Protein AF-A0A2M7SXC9-F1 (afdb_monomer)

Structure (mmCIF, N/CA/C/O backbone):
data_AF-A0A2M7SXC9-F1
#
_entry.id   AF-A0A2M7SXC9-F1
#
loop_
_atom_site.group_PDB
_atom_site.id
_atom_site.type_symbol
_atom_site.label_atom_id
_atom_site.label_alt_id
_atom_site.label_comp_id
_atom_site.label_asym_id
_atom_site.label_entity_id
_atom_site.label_seq_id
_atom_site.pdbx_PDB_ins_code
_atom_site.Cartn_x
_atom_site.Cartn_y
_atom_site.Cartn_z
_atom_site.occupancy
_atom_site.B_iso_or_equiv
_atom_site.auth_seq_id
_atom_site.auth_comp_id
_atom_site.auth_asym_id
_atom_site.auth_atom_id
_atom_site.pdbx_PDB_model_num
ATOM 1 N N . MET A 1 1 ? -69.370 24.978 61.864 1.00 54.00 1 MET A N 1
ATOM 2 C CA . MET A 1 1 ? -68.623 25.295 60.622 1.00 54.00 1 MET A CA 1
ATOM 3 C C . MET A 1 1 ? -68.521 24.057 59.705 1.00 54.00 1 MET A C 1
ATOM 5 O O . MET A 1 1 ? -67.468 23.788 59.155 1.00 54.00 1 MET A O 1
ATOM 9 N N . LEU A 1 2 ? -69.612 23.284 59.552 1.00 56.38 2 LEU A N 1
ATOM 10 C CA . LEU A 1 2 ? -69.677 22.059 58.722 1.00 56.38 2 LEU A CA 1
ATOM 11 C C . LEU A 1 2 ? -71.032 21.893 57.993 1.00 56.38 2 LEU A C 1
ATOM 13 O O . LEU A 1 2 ? -71.216 20.932 57.253 1.00 56.38 2 LEU A O 1
ATOM 17 N N . ASP A 1 3 ? -71.975 22.836 58.133 1.00 57.50 3 ASP A N 1
ATOM 18 C CA . ASP A 1 3 ? -73.313 22.727 57.518 1.00 57.50 3 ASP A CA 1
ATOM 19 C C . ASP A 1 3 ? -73.334 22.989 56.005 1.00 57.50 3 ASP A C 1
ATOM 21 O O . ASP A 1 3 ? -74.325 22.700 55.336 1.00 57.50 3 ASP A O 1
ATOM 25 N N . PHE A 1 4 ? -72.233 23.483 55.427 1.00 56.53 4 PHE A N 1
ATOM 26 C CA . PHE A 1 4 ? -72.118 23.673 53.978 1.00 56.53 4 PHE A CA 1
ATOM 27 C C . PHE A 1 4 ? -71.901 22.348 53.220 1.00 56.53 4 PHE A C 1
ATOM 29 O O . PHE A 1 4 ? -72.314 22.226 52.070 1.00 56.53 4 PHE A O 1
ATOM 36 N N . LEU A 1 5 ? -71.345 21.326 53.888 1.00 54.22 5 LEU A N 1
ATOM 37 C CA . LEU A 1 5 ? -71.063 19.998 53.318 1.00 54.22 5 LEU A CA 1
ATOM 38 C C . LEU A 1 5 ? -72.315 19.120 53.144 1.00 54.22 5 LEU A C 1
ATOM 40 O O . LEU A 1 5 ? -72.264 18.117 52.441 1.00 54.22 5 LEU A O 1
ATOM 44 N N . LYS A 1 6 ? -73.447 19.492 53.758 1.00 58.03 6 LYS A N 1
ATOM 45 C CA . LYS A 1 6 ? -74.713 18.740 53.682 1.00 58.03 6 LYS A CA 1
ATOM 46 C C . LYS A 1 6 ? -75.636 19.207 52.554 1.00 58.03 6 LYS A C 1
ATOM 48 O O . LYS A 1 6 ? -76.686 18.607 52.337 1.00 58.03 6 LYS A O 1
ATOM 53 N N . LYS A 1 7 ? -75.283 20.284 51.843 1.00 65.88 7 LYS A N 1
ATOM 54 C CA . LYS A 1 7 ? -76.089 20.768 50.719 1.00 65.88 7 LYS A CA 1
ATOM 55 C C . LYS A 1 7 ? -75.860 19.856 49.506 1.00 65.88 7 LYS A C 1
ATOM 57 O O . LYS A 1 7 ? -74.707 19.671 49.118 1.00 65.88 7 LYS A O 1
ATOM 62 N N . PRO A 1 8 ? -76.921 19.342 48.858 1.00 68.88 8 PRO A N 1
ATOM 63 C CA . PRO A 1 8 ? -76.797 18.388 47.750 1.00 68.88 8 PRO A CA 1
ATOM 64 C C . PRO A 1 8 ? -75.956 18.936 46.586 1.00 68.88 8 PRO A C 1
ATOM 66 O O . PRO A 1 8 ? -75.224 18.194 45.941 1.00 68.88 8 PRO A O 1
ATOM 69 N N . ILE A 1 9 ? -75.970 20.256 46.386 1.00 69.12 9 ILE A N 1
ATOM 70 C CA . ILE A 1 9 ? -75.160 20.959 45.381 1.00 69.12 9 ILE A CA 1
ATOM 71 C C . ILE A 1 9 ? -73.652 20.787 45.635 1.00 69.12 9 ILE A C 1
ATOM 73 O O . ILE A 1 9 ? -72.886 20.619 44.691 1.00 69.12 9 ILE A O 1
ATOM 77 N N . PHE A 1 10 ? -73.211 20.777 46.895 1.00 67.62 10 PHE A N 1
ATOM 78 C CA . PHE A 1 10 ? -71.791 20.647 47.230 1.00 67.62 10 PHE A CA 1
ATOM 79 C C . PHE A 1 10 ? -71.270 19.227 46.970 1.00 67.62 10 PHE A C 1
ATOM 81 O O . PHE A 1 10 ? -70.156 19.055 46.483 1.00 67.62 10 PHE A O 1
ATOM 88 N N . ILE A 1 11 ? -72.105 18.212 47.218 1.00 70.12 11 ILE A N 1
ATOM 89 C CA . ILE A 1 11 ? -71.791 16.804 46.932 1.00 70.12 11 ILE A CA 1
ATOM 90 C C . ILE A 1 11 ? -71.642 16.581 45.418 1.00 70.12 11 ILE A C 1
ATOM 92 O O . ILE A 1 11 ? -70.724 15.887 44.989 1.00 70.12 11 ILE A O 1
ATOM 96 N N . ILE A 1 12 ? -72.486 17.224 44.603 1.00 73.69 12 ILE A N 1
ATOM 97 C CA . ILE A 1 12 ? -72.409 17.149 43.134 1.00 73.69 12 ILE A CA 1
ATOM 98 C C . ILE A 1 12 ? -71.122 17.806 42.611 1.00 73.69 12 ILE A C 1
ATOM 100 O O . ILE A 1 12 ? -70.443 17.231 41.763 1.00 73.69 12 ILE A O 1
ATOM 104 N N . ILE A 1 13 ? -70.748 18.976 43.141 1.00 74.94 13 ILE A N 1
ATOM 105 C CA . ILE A 1 13 ? -69.504 19.666 42.757 1.00 74.94 13 ILE A CA 1
ATOM 106 C C . ILE A 1 13 ? -68.275 18.836 43.151 1.00 74.94 13 ILE A C 1
ATOM 108 O O . ILE A 1 13 ? -67.344 18.703 42.357 1.00 74.94 13 ILE A O 1
ATOM 112 N N . LEU A 1 14 ? -68.284 18.230 44.342 1.00 75.75 14 LEU A N 1
ATOM 113 C CA . LEU A 1 14 ? -67.195 17.369 44.805 1.00 75.75 14 LEU A CA 1
ATOM 114 C C . LEU A 1 14 ? -67.061 16.106 43.937 1.00 75.75 14 LEU A C 1
ATOM 116 O O . LEU A 1 14 ? -65.952 15.738 43.556 1.00 75.75 14 LEU A O 1
ATOM 120 N N . ALA A 1 15 ? -68.181 15.475 43.570 1.00 75.56 15 ALA A N 1
ATOM 121 C CA . ALA A 1 15 ? -68.187 14.322 42.673 1.00 75.56 15 ALA A CA 1
ATOM 122 C C . ALA A 1 15 ? -67.658 14.682 41.272 1.00 75.56 15 ALA A C 1
ATOM 124 O O . ALA A 1 15 ? -66.836 13.953 40.721 1.00 75.56 15 ALA A O 1
ATOM 125 N N . ALA A 1 16 ? -68.053 15.835 40.721 1.00 76.44 16 ALA A N 1
ATOM 126 C CA . ALA A 1 16 ? -67.541 16.316 39.439 1.00 76.44 16 ALA A CA 1
ATOM 127 C C . ALA A 1 16 ? -66.030 16.608 39.489 1.00 76.44 16 ALA A C 1
ATOM 129 O O . ALA A 1 16 ? -65.298 16.219 38.580 1.00 76.44 16 ALA A O 1
ATOM 130 N N . ALA A 1 17 ? -65.540 17.223 40.571 1.00 76.75 17 ALA A N 1
ATOM 131 C CA . ALA A 1 17 ? -64.115 17.491 40.761 1.00 76.75 17 ALA A CA 1
ATOM 132 C C . ALA A 1 17 ? -63.283 16.199 40.849 1.00 76.75 17 ALA A C 1
ATOM 134 O O . ALA A 1 17 ? -62.201 16.129 40.268 1.00 76.75 17 ALA A O 1
ATOM 135 N N . LEU A 1 18 ? -63.802 15.156 41.508 1.00 77.88 18 LEU A N 1
ATOM 136 C CA . LEU A 1 18 ? -63.149 13.844 41.583 1.00 77.88 18 LEU A CA 1
ATOM 137 C C . LEU A 1 18 ? -63.082 13.138 40.224 1.00 77.88 18 LEU A C 1
ATOM 139 O O . LEU A 1 18 ? -62.056 12.542 39.898 1.00 77.88 18 LEU A O 1
ATOM 143 N N . VAL A 1 19 ? -64.131 13.243 39.403 1.00 79.81 19 VAL A N 1
ATOM 144 C CA . VAL A 1 19 ? -64.133 12.684 38.041 1.00 79.81 19 VAL A CA 1
ATOM 145 C C . VAL A 1 19 ? -63.126 13.414 37.152 1.00 79.81 19 VAL A C 1
ATOM 147 O O . VAL A 1 19 ? -62.340 12.768 36.461 1.00 79.81 19 VAL A O 1
ATOM 150 N N . VAL A 1 20 ? -63.086 14.749 37.209 1.00 76.56 20 VAL A N 1
ATOM 151 C CA . VAL A 1 20 ? -62.111 15.545 36.447 1.00 76.56 20 VAL A CA 1
ATOM 152 C C . VAL A 1 20 ? -60.682 15.229 36.894 1.00 76.56 20 VAL A C 1
ATOM 154 O O . VAL A 1 20 ? -59.827 15.001 36.042 1.00 76.56 20 VAL A O 1
ATOM 157 N N . ALA A 1 21 ? -60.427 15.126 38.202 1.00 75.44 21 ALA A N 1
ATOM 158 C CA . ALA A 1 21 ? -59.118 14.749 38.732 1.00 75.44 21 ALA A CA 1
ATOM 159 C C . ALA A 1 21 ? -58.700 13.329 38.305 1.00 75.44 21 ALA A C 1
ATOM 161 O O . ALA A 1 21 ? -57.547 13.119 37.934 1.00 75.44 21 ALA A O 1
ATOM 162 N N . GLY A 1 22 ? -59.636 12.373 38.287 1.00 75.00 22 GLY A N 1
ATOM 163 C CA . GLY A 1 22 ? -59.388 11.007 37.817 1.00 75.00 22 GLY A CA 1
ATOM 164 C C . GLY A 1 22 ? -59.038 10.941 36.328 1.00 75.00 22 GLY A C 1
ATOM 165 O O . GLY A 1 22 ? -58.078 10.269 35.947 1.00 75.00 22 GLY A O 1
ATOM 166 N N . ILE A 1 23 ? -59.759 11.689 35.486 1.00 75.88 23 ILE A N 1
ATOM 167 C CA . ILE A 1 23 ? -59.474 11.786 34.045 1.00 75.88 23 ILE A CA 1
ATOM 168 C C . ILE A 1 23 ? -58.110 12.449 33.812 1.00 75.88 23 ILE A C 1
ATOM 170 O O . ILE A 1 23 ? -57.324 11.974 32.991 1.00 75.88 23 ILE A O 1
ATOM 174 N N . TRP A 1 24 ? -57.790 13.507 34.562 1.00 72.31 24 TRP A N 1
ATOM 175 C CA . TRP A 1 24 ? -56.516 14.216 34.434 1.00 72.31 24 TRP A CA 1
ATOM 176 C C . TRP A 1 24 ? -55.325 13.356 34.880 1.00 72.31 24 TRP A C 1
ATOM 178 O O . TRP A 1 24 ? -54.306 13.308 34.190 1.00 72.31 24 TRP A O 1
ATOM 188 N N . ALA A 1 25 ? -55.468 12.605 35.976 1.00 73.44 25 ALA A N 1
ATOM 189 C CA . ALA A 1 25 ? -54.456 11.659 36.444 1.00 73.44 25 ALA A CA 1
ATOM 190 C C . ALA A 1 25 ? -54.207 10.531 35.428 1.00 73.44 25 ALA A C 1
ATOM 192 O O . ALA A 1 25 ? -53.057 10.182 35.163 1.00 73.44 25 ALA A O 1
ATOM 193 N N . TYR A 1 26 ? -55.266 10.003 34.804 1.00 76.12 26 TYR A N 1
ATOM 194 C CA . TYR A 1 26 ? -55.147 8.963 33.779 1.00 76.12 26 TYR A CA 1
ATOM 195 C C . TYR A 1 26 ? -54.426 9.461 32.516 1.00 76.12 26 TYR A C 1
ATOM 197 O O . TYR A 1 26 ? -53.541 8.779 31.995 1.00 76.12 26 TYR A O 1
ATOM 205 N N . ILE A 1 27 ? -54.756 10.667 32.040 1.00 74.31 27 ILE A N 1
ATOM 206 C CA . ILE A 1 27 ? -54.105 11.274 30.868 1.00 74.31 27 ILE A CA 1
ATOM 207 C C . ILE A 1 27 ? -52.637 11.599 31.167 1.00 74.31 27 ILE A C 1
ATOM 209 O O . ILE A 1 27 ? -51.767 11.286 30.354 1.00 74.31 27 ILE A O 1
ATOM 213 N N . SER A 1 28 ? -52.349 12.167 32.341 1.00 76.31 28 SER A N 1
ATOM 214 C CA . SER A 1 28 ? -50.983 12.493 32.767 1.00 76.31 28 SER A CA 1
ATOM 215 C C . SER A 1 28 ? -50.100 11.244 32.845 1.00 76.31 28 SER A C 1
ATOM 217 O O . SER A 1 28 ? -49.017 11.213 32.260 1.00 76.31 28 SER A O 1
ATOM 219 N N . ASN A 1 29 ? -50.599 10.162 33.454 1.00 77.50 29 ASN A N 1
ATOM 220 C CA . ASN A 1 29 ? -49.855 8.907 33.568 1.00 77.50 29 ASN A CA 1
ATOM 221 C C . ASN A 1 29 ? -49.598 8.254 32.196 1.00 77.50 29 ASN A C 1
ATOM 223 O O . ASN A 1 29 ? -48.526 7.706 31.946 1.00 77.50 29 ASN A O 1
ATOM 227 N N . ARG A 1 30 ? -50.557 8.353 31.263 1.00 74.94 30 ARG A N 1
ATOM 228 C CA . ARG A 1 30 ? -50.394 7.837 29.894 1.00 74.94 30 ARG A CA 1
ATOM 229 C C . ARG A 1 30 ? -49.384 8.646 29.078 1.00 74.94 30 ARG A C 1
ATOM 231 O O . ARG A 1 30 ? -48.672 8.067 28.261 1.00 74.94 30 ARG A O 1
ATOM 238 N N . ASN A 1 31 ? -49.318 9.958 29.286 1.00 70.69 31 ASN A N 1
ATOM 239 C CA . ASN A 1 31 ? -48.334 10.808 28.619 1.00 70.69 31 ASN A CA 1
ATOM 240 C C . ASN A 1 31 ? -46.926 10.575 29.180 1.00 70.69 31 ASN A C 1
ATOM 242 O O . ASN A 1 31 ? -45.998 10.423 28.395 1.00 70.69 31 ASN A O 1
ATOM 246 N N . GLN A 1 32 ? -46.780 10.407 30.499 1.00 70.06 32 GLN A N 1
ATOM 247 C CA . GLN A 1 32 ? -45.497 10.036 31.108 1.00 70.06 32 GLN A CA 1
ATOM 248 C C . GLN A 1 32 ? -45.000 8.660 30.640 1.00 70.06 32 GLN A C 1
ATOM 250 O O . GLN A 1 32 ? -43.814 8.508 30.364 1.00 70.06 32 GLN A O 1
ATOM 255 N N . ALA A 1 33 ? -45.891 7.674 30.479 1.00 69.62 33 ALA A N 1
ATOM 256 C CA . ALA A 1 33 ? -45.525 6.367 29.929 1.00 69.62 33 ALA A CA 1
ATOM 257 C C . ALA A 1 33 ? -45.038 6.462 28.471 1.00 69.62 33 ALA A C 1
ATOM 259 O O . ALA A 1 33 ? -44.032 5.853 28.121 1.00 69.62 33 ALA A O 1
ATOM 260 N N . LYS A 1 34 ? -45.692 7.282 27.636 1.00 68.81 34 LYS A N 1
ATOM 261 C CA . LYS A 1 34 ? -45.257 7.526 26.250 1.00 68.81 34 LYS A CA 1
ATOM 262 C C . LYS A 1 34 ? -43.940 8.295 26.164 1.00 68.81 34 LYS A C 1
ATOM 264 O O . LYS A 1 34 ? -43.125 7.998 25.299 1.00 68.81 34 LYS A O 1
ATOM 269 N N . GLU A 1 35 ? -43.717 9.263 27.048 1.00 70.81 35 GLU A N 1
ATOM 270 C CA . GLU A 1 35 ? -42.447 9.991 27.137 1.00 70.81 35 GLU A CA 1
ATOM 271 C C . GLU A 1 35 ? -41.312 9.086 27.635 1.00 70.81 35 GLU A C 1
ATOM 273 O O . GLU A 1 35 ? -40.187 9.202 27.153 1.00 70.81 35 GLU A O 1
ATOM 278 N N . ALA A 1 36 ? -41.600 8.150 28.545 1.00 68.94 36 ALA A N 1
ATOM 279 C CA . ALA A 1 36 ? -40.648 7.141 29.001 1.00 68.94 36 ALA A CA 1
ATOM 280 C C . ALA A 1 36 ? -40.333 6.103 27.910 1.00 68.94 36 ALA A C 1
ATOM 282 O O . ALA A 1 36 ? -39.172 5.744 27.745 1.00 68.94 36 ALA A O 1
ATOM 283 N N . GLU A 1 37 ? -41.321 5.669 27.121 1.00 67.38 37 GLU A N 1
ATOM 284 C CA . GLU A 1 37 ? -41.109 4.796 25.956 1.00 67.38 37 GLU A CA 1
ATOM 285 C C . GLU A 1 37 ? -40.313 5.509 24.853 1.00 67.38 37 GLU A C 1
ATOM 287 O O . GLU A 1 37 ? -39.364 4.939 24.322 1.00 67.38 37 GLU A O 1
ATOM 292 N N . GLN A 1 38 ? -40.611 6.781 24.566 1.00 63.59 38 GLN A N 1
ATOM 293 C CA . GLN A 1 38 ? -39.846 7.579 23.602 1.00 63.59 38 GLN A CA 1
ATOM 294 C C . GLN A 1 38 ? -38.426 7.886 24.088 1.00 63.59 38 GLN A C 1
ATOM 296 O O . GLN A 1 38 ? -37.500 7.870 23.276 1.00 63.59 38 GLN A O 1
ATOM 301 N N . LYS A 1 39 ? -38.217 8.114 25.394 1.00 64.44 39 LYS A N 1
ATOM 302 C CA . LYS A 1 39 ? -36.875 8.219 25.993 1.00 64.44 39 LYS A CA 1
ATOM 303 C C . LYS A 1 39 ? -36.123 6.893 25.945 1.00 64.44 39 LYS A C 1
ATOM 305 O O . LYS A 1 39 ? -34.972 6.885 25.539 1.00 64.44 39 LYS A O 1
ATOM 310 N N . ALA A 1 40 ? -36.773 5.773 26.246 1.00 62.84 40 ALA A N 1
ATOM 311 C CA . ALA A 1 40 ? -36.155 4.452 26.163 1.00 62.84 40 ALA A CA 1
ATOM 312 C C . ALA A 1 40 ? -35.817 4.047 24.713 1.00 62.84 40 ALA A C 1
ATOM 314 O O . ALA A 1 40 ? -34.813 3.376 24.475 1.00 62.84 40 ALA A O 1
ATOM 315 N N . GLU A 1 41 ? -36.613 4.470 23.726 1.00 57.19 41 GLU A N 1
ATOM 316 C CA . GLU A 1 41 ? -36.348 4.232 22.302 1.00 57.19 41 GLU A CA 1
ATOM 317 C C . GLU A 1 41 ? -35.268 5.175 21.739 1.00 57.19 41 GLU A C 1
ATOM 319 O O . GLU A 1 41 ? -34.456 4.757 20.910 1.00 57.19 41 GLU A O 1
ATOM 324 N N . SER A 1 42 ? -35.183 6.416 22.233 1.00 55.41 42 SER A N 1
ATOM 325 C CA . SER A 1 42 ? -34.085 7.340 21.905 1.00 55.41 42 SER A CA 1
ATOM 326 C C . SER A 1 42 ? -32.775 6.997 22.627 1.00 55.41 42 SER A C 1
ATOM 328 O O . SER A 1 42 ? -31.715 7.158 22.031 1.00 55.41 42 SER A O 1
ATOM 330 N N . GLU A 1 43 ? -32.817 6.41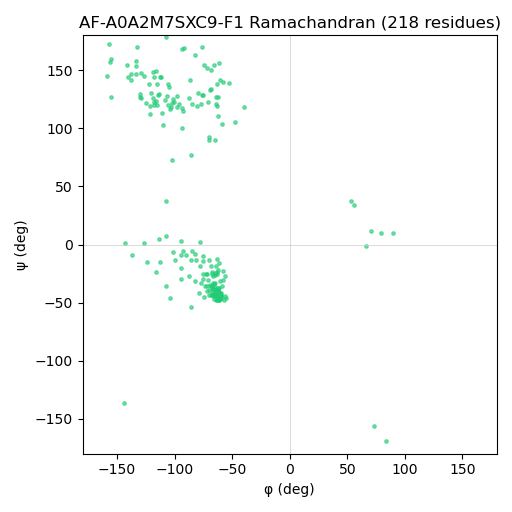0 23.826 1.00 55.50 43 GLU A N 1
ATOM 331 C CA . GLU A 1 43 ? -31.647 5.854 24.523 1.00 55.50 43 GLU A CA 1
ATOM 332 C C . GLU A 1 43 ? -31.168 4.537 23.889 1.00 55.50 43 GLU A C 1
ATOM 334 O O . GLU A 1 43 ? -29.959 4.341 23.755 1.00 55.50 43 GLU A O 1
ATOM 339 N N . LYS A 1 44 ? -32.076 3.678 23.392 1.00 51.03 44 LYS A N 1
ATOM 340 C CA . LYS A 1 44 ? -31.713 2.508 22.563 1.00 51.03 44 LYS A CA 1
ATOM 341 C C . LYS A 1 44 ? -31.113 2.903 21.210 1.00 51.03 44 LYS A C 1
ATOM 343 O O . LYS A 1 44 ? -30.146 2.282 20.784 1.00 51.03 44 LYS A O 1
ATOM 348 N N . LYS A 1 45 ? -31.618 3.958 20.558 1.00 48.09 45 LYS A N 1
ATOM 349 C CA . LYS A 1 45 ? -30.995 4.519 19.340 1.00 48.09 45 LYS A CA 1
ATOM 350 C C . LYS A 1 45 ? -29.683 5.260 19.614 1.00 48.09 45 LYS A C 1
ATOM 352 O O . LYS A 1 45 ? -28.845 5.324 18.725 1.00 48.09 45 LYS A O 1
ATOM 357 N N . ALA A 1 46 ? -29.474 5.784 20.822 1.00 48.00 46 ALA A N 1
ATOM 358 C CA . ALA A 1 46 ? -28.208 6.398 21.231 1.00 48.00 46 ALA A CA 1
ATOM 359 C C . ALA A 1 46 ? -27.136 5.375 21.667 1.00 48.00 46 ALA A C 1
ATOM 361 O O . ALA A 1 46 ? -25.967 5.739 21.777 1.00 48.00 46 ALA A O 1
ATOM 362 N N . THR A 1 47 ? -27.508 4.108 21.902 1.00 42.69 47 THR A N 1
ATOM 363 C CA . THR A 1 47 ? -26.578 3.006 22.231 1.00 42.69 47 THR A CA 1
ATOM 364 C C . THR A 1 47 ? -26.254 2.080 21.060 1.00 42.69 47 THR A C 1
ATOM 366 O O . THR A 1 47 ? -25.321 1.282 21.167 1.00 42.69 47 THR A O 1
ATOM 369 N N . GLU A 1 48 ? -26.908 2.230 19.905 1.00 40.66 48 GLU A N 1
ATOM 370 C CA . GLU A 1 48 ? -26.280 1.837 18.645 1.00 40.66 48 GLU A CA 1
ATOM 371 C C . GLU A 1 48 ? -25.157 2.836 18.377 1.00 40.66 48 GLU A C 1
ATOM 373 O O . GLU A 1 48 ? -25.364 3.897 17.791 1.00 40.66 48 GLU A O 1
ATOM 378 N N . ALA A 1 49 ? -23.964 2.510 18.885 1.00 43.19 49 ALA A N 1
ATOM 379 C CA . ALA A 1 49 ? -22.732 3.188 18.529 1.00 43.19 49 ALA A CA 1
ATOM 380 C C . ALA A 1 49 ? -22.778 3.469 17.028 1.00 43.19 49 ALA A C 1
ATOM 382 O O . ALA A 1 49 ? -22.888 2.528 16.237 1.00 43.19 49 ALA A O 1
ATOM 383 N N . VAL A 1 50 ? -22.736 4.751 16.649 1.00 39.81 50 VAL A N 1
ATOM 384 C CA . VAL A 1 50 ? -22.497 5.157 15.268 1.00 39.81 50 VAL A CA 1
ATOM 385 C C . VAL A 1 50 ? -21.300 4.329 14.826 1.00 39.81 50 VAL A C 1
ATOM 387 O O . VAL A 1 50 ? -20.184 4.562 15.291 1.00 39.81 50 VAL A O 1
ATOM 390 N N . LYS A 1 51 ? -21.526 3.298 14.004 1.00 44.25 51 LYS A N 1
ATOM 391 C CA . LYS A 1 51 ? -20.438 2.617 13.319 1.00 44.25 51 LYS A CA 1
ATOM 392 C C . LYS A 1 51 ? -19.884 3.677 12.388 1.00 44.25 51 LYS A C 1
ATOM 394 O O . LYS A 1 51 ? -20.380 3.848 11.279 1.00 44.25 51 LYS A O 1
ATOM 399 N N . ILE A 1 52 ? -18.917 4.445 12.881 1.00 55.44 52 ILE A N 1
ATOM 400 C CA . ILE A 1 52 ? -18.094 5.305 12.051 1.00 55.44 52 ILE A CA 1
ATOM 401 C C . ILE A 1 52 ? -17.447 4.332 11.071 1.00 55.44 52 ILE A C 1
ATOM 403 O O . ILE A 1 52 ? -16.610 3.516 11.459 1.00 55.44 52 ILE A O 1
ATOM 407 N N . SER A 1 53 ? -17.952 4.319 9.839 1.00 67.19 53 SER A N 1
ATOM 408 C CA . SER A 1 53 ? -17.405 3.498 8.769 1.00 67.19 53 SER A CA 1
ATOM 409 C C . SER A 1 53 ? -15.980 3.977 8.535 1.00 67.19 53 SER A C 1
ATOM 411 O O . SER A 1 53 ? -15.771 5.096 8.075 1.00 67.19 53 SER A O 1
ATOM 413 N N . ASN A 1 54 ? -15.005 3.155 8.894 1.00 87.56 54 ASN A N 1
ATOM 414 C CA . ASN A 1 54 ? -13.587 3.433 8.733 1.00 87.56 54 ASN A CA 1
ATOM 415 C C . ASN A 1 54 ? -12.920 2.202 8.110 1.00 87.56 54 ASN A C 1
ATOM 417 O O . ASN A 1 54 ? -13.525 1.139 7.966 1.00 87.56 54 ASN A O 1
ATOM 421 N N . LEU A 1 55 ? -11.664 2.324 7.699 1.00 92.19 55 LEU A N 1
ATOM 422 C CA . LEU A 1 55 ? -11.003 1.265 6.931 1.00 92.19 55 LEU A CA 1
ATOM 423 C C . LEU A 1 55 ? -10.897 -0.078 7.692 1.00 92.19 55 LEU A C 1
ATOM 425 O O . LEU A 1 55 ? -10.694 -1.120 7.068 1.00 92.19 55 LEU A O 1
ATOM 429 N N . THR A 1 56 ? -11.091 -0.096 9.016 1.00 92.88 56 THR A N 1
ATOM 43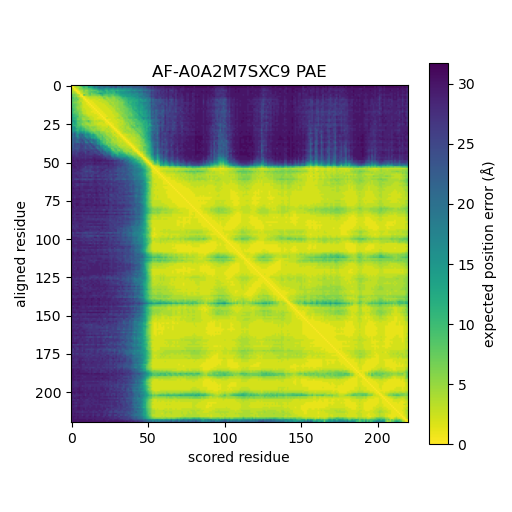0 C CA . THR A 1 56 ? -11.006 -1.320 9.830 1.00 92.88 56 THR A CA 1
ATOM 431 C C . THR A 1 56 ? -12.308 -2.121 9.884 1.00 92.88 56 THR A C 1
ATOM 433 O O . THR A 1 56 ? -12.279 -3.282 10.293 1.00 92.88 56 THR A O 1
ATOM 436 N N . ASN A 1 57 ? -13.441 -1.548 9.460 1.00 89.44 57 ASN A N 1
ATOM 437 C CA . ASN A 1 57 ? -14.761 -2.177 9.587 1.00 89.44 57 ASN A CA 1
ATOM 438 C C . ASN A 1 57 ? -15.573 -2.275 8.282 1.00 89.44 57 ASN A C 1
ATOM 440 O O . ASN A 1 57 ? -16.685 -2.808 8.302 1.00 89.44 57 ASN A O 1
ATOM 444 N N . ILE A 1 58 ? -15.017 -1.813 7.159 1.00 92.12 58 ILE A N 1
ATOM 445 C CA . ILE A 1 58 ? -15.588 -2.006 5.819 1.00 92.12 58 ILE A CA 1
ATOM 446 C C . ILE A 1 58 ? -15.231 -3.375 5.229 1.00 92.12 58 ILE A C 1
ATOM 448 O O . ILE A 1 58 ? -14.270 -4.022 5.643 1.00 92.12 58 ILE A O 1
ATOM 452 N N . ASP A 1 59 ? -15.961 -3.804 4.200 1.00 91.25 59 ASP A N 1
ATOM 453 C CA . ASP A 1 59 ? -15.524 -4.929 3.373 1.00 91.25 59 ASP A CA 1
ATOM 454 C C . ASP A 1 59 ? -14.226 -4.550 2.644 1.00 91.25 59 ASP A C 1
ATOM 456 O O . ASP A 1 59 ? -14.196 -3.586 1.876 1.00 91.25 59 ASP A O 1
ATOM 460 N N . SER A 1 60 ? -13.153 -5.313 2.867 1.00 90.81 60 SER A N 1
ATOM 461 C CA . SER A 1 60 ? -11.862 -5.082 2.210 1.00 90.81 60 SER A CA 1
ATOM 462 C C . SER A 1 60 ? -11.951 -5.077 0.680 1.00 90.81 60 SER A C 1
ATOM 464 O O . SER A 1 60 ? -11.164 -4.394 0.031 1.00 90.81 60 SER A O 1
ATOM 466 N N . SER A 1 61 ? -12.918 -5.783 0.090 1.00 91.94 61 SER A N 1
ATOM 467 C CA . SER A 1 61 ? -13.101 -5.847 -1.362 1.00 91.94 61 SER A CA 1
ATOM 468 C C . SER A 1 61 ? -13.769 -4.603 -1.955 1.00 91.94 61 SER A C 1
ATOM 470 O O . SER A 1 61 ? -13.620 -4.344 -3.149 1.00 91.94 61 SER A O 1
ATOM 472 N N . SER A 1 62 ? -14.437 -3.789 -1.129 1.00 89.62 62 SER A N 1
ATOM 473 C CA . SER A 1 62 ? -15.227 -2.630 -1.575 1.00 89.62 62 SER A CA 1
ATOM 474 C C . SER A 1 62 ? -14.416 -1.546 -2.291 1.00 89.62 62 SER A C 1
ATOM 476 O O . SER A 1 62 ? -14.975 -0.782 -3.073 1.00 89.62 62 SER A O 1
ATOM 478 N N . LEU A 1 63 ? -13.099 -1.487 -2.065 1.00 88.44 63 LEU A N 1
ATOM 479 C CA . LEU A 1 63 ? -12.202 -0.529 -2.717 1.00 88.44 63 LEU A CA 1
ATOM 480 C C . LEU A 1 63 ? -11.287 -1.172 -3.770 1.00 88.44 63 LEU A C 1
ATOM 482 O O . LEU A 1 63 ? -10.425 -0.483 -4.311 1.00 88.44 63 LEU A O 1
ATOM 486 N N . ASN A 1 64 ? -11.474 -2.454 -4.112 1.00 90.44 64 ASN A N 1
ATOM 487 C CA . ASN A 1 64 ? -10.634 -3.143 -5.100 1.00 90.44 64 ASN A CA 1
ATOM 488 C C . ASN A 1 64 ? -10.597 -2.415 -6.444 1.00 90.44 64 ASN A C 1
ATOM 490 O O . ASN A 1 64 ? -9.516 -2.192 -6.977 1.00 90.44 64 ASN A O 1
ATOM 494 N N . GLU A 1 65 ? -11.748 -1.991 -6.966 1.00 90.50 65 GLU A N 1
ATOM 495 C CA . GLU A 1 65 ? -11.803 -1.264 -8.239 1.00 90.50 65 GLU A CA 1
ATOM 496 C C . GLU A 1 65 ? -11.012 0.046 -8.186 1.00 90.50 65 GLU A C 1
ATOM 498 O O . GLU A 1 65 ? -10.267 0.361 -9.115 1.00 90.50 65 GLU A O 1
ATOM 503 N N . ASN A 1 66 ? -11.119 0.790 -7.080 1.00 90.25 66 ASN A N 1
ATOM 504 C CA . ASN A 1 66 ? -10.360 2.021 -6.891 1.00 90.25 66 ASN A CA 1
ATOM 505 C C . ASN A 1 66 ? -8.852 1.732 -6.856 1.00 90.25 66 ASN A C 1
ATOM 507 O O . ASN A 1 66 ? -8.097 2.364 -7.590 1.00 90.25 66 ASN A O 1
ATOM 511 N N . ILE A 1 67 ? -8.426 0.732 -6.083 1.00 92.12 67 ILE A N 1
ATOM 512 C CA . ILE A 1 67 ? -7.019 0.328 -5.955 1.00 92.12 67 ILE A CA 1
ATOM 513 C C . ILE A 1 67 ? -6.456 -0.133 -7.303 1.00 92.12 67 ILE A C 1
ATOM 515 O O . ILE A 1 67 ? -5.393 0.323 -7.723 1.00 92.12 67 ILE A O 1
ATOM 519 N N . THR A 1 68 ? -7.180 -0.990 -8.025 1.00 93.00 68 THR A N 1
ATOM 520 C CA . THR A 1 68 ? -6.786 -1.463 -9.357 1.00 93.00 68 THR A CA 1
ATOM 521 C C . THR A 1 68 ? -6.721 -0.318 -10.366 1.00 93.00 68 THR A C 1
ATOM 523 O O . THR A 1 68 ? -5.796 -0.272 -11.180 1.00 93.00 68 THR A O 1
ATOM 526 N N . SER A 1 69 ? -7.654 0.634 -10.302 1.00 94.75 69 SER A N 1
ATOM 527 C CA . SER A 1 69 ? -7.649 1.825 -11.155 1.00 94.75 69 SER A CA 1
ATOM 528 C C . SER A 1 69 ? -6.423 2.703 -10.889 1.00 94.75 69 SER A C 1
ATOM 530 O O . SER A 1 69 ? -5.700 3.052 -11.823 1.00 94.75 69 SER A O 1
ATOM 532 N N . GLN A 1 70 ? -6.112 2.985 -9.620 1.00 96.06 70 GLN A N 1
ATOM 533 C CA . GLN A 1 70 ? -4.919 3.750 -9.249 1.00 96.06 70 GLN A CA 1
ATOM 534 C C . GLN A 1 70 ? -3.626 3.055 -9.698 1.00 96.06 70 GLN A C 1
ATOM 536 O O . GLN A 1 70 ? -2.751 3.704 -10.275 1.00 96.06 70 GLN A O 1
ATOM 541 N N . ALA A 1 71 ? -3.521 1.740 -9.483 1.00 96.12 71 ALA A N 1
ATOM 542 C CA . ALA A 1 71 ? -2.376 0.955 -9.932 1.00 96.12 71 ALA A CA 1
ATOM 543 C C . ALA A 1 71 ? -2.220 1.027 -11.457 1.00 96.12 71 ALA A C 1
ATOM 545 O O . ALA A 1 71 ? -1.124 1.292 -11.939 1.00 96.12 71 ALA A O 1
ATOM 546 N N . SER A 1 72 ? -3.320 0.904 -12.206 1.00 96.44 72 SER A N 1
ATOM 547 C CA . SER A 1 72 ? -3.315 0.997 -13.672 1.00 96.44 72 SER A CA 1
ATOM 548 C C . SER A 1 72 ? -2.863 2.375 -14.168 1.00 96.44 72 SER A C 1
ATOM 550 O O . SER A 1 72 ? -2.101 2.472 -15.130 1.00 96.44 72 SER A O 1
ATOM 552 N N . VAL A 1 73 ? -3.295 3.453 -13.501 1.00 96.44 73 VAL A N 1
ATOM 553 C CA . VAL A 1 73 ? -2.820 4.816 -13.792 1.00 96.44 73 VAL A CA 1
ATOM 554 C C . VAL A 1 73 ? -1.315 4.916 -13.554 1.00 96.44 73 VAL A C 1
ATOM 556 O O . VAL A 1 73 ? -0.594 5.423 -14.414 1.00 96.44 73 VAL A O 1
ATOM 559 N N . ALA A 1 74 ? -0.825 4.422 -12.417 1.00 97.88 74 ALA A N 1
ATOM 560 C CA . ALA A 1 74 ? 0.593 4.463 -12.092 1.00 97.88 74 ALA A CA 1
ATOM 561 C C . ALA A 1 74 ? 1.440 3.629 -13.071 1.00 97.88 74 ALA A C 1
ATOM 563 O O . ALA A 1 74 ? 2.448 4.133 -13.569 1.00 97.88 74 ALA A O 1
ATOM 564 N N . ASP A 1 75 ? 0.995 2.416 -13.412 1.00 97.31 75 ASP A N 1
ATOM 565 C CA . ASP A 1 75 ? 1.656 1.527 -14.374 1.00 97.31 75 ASP A CA 1
ATOM 566 C C . ASP A 1 75 ? 1.750 2.210 -15.750 1.00 97.31 75 ASP A C 1
ATOM 568 O O . ASP A 1 75 ? 2.820 2.266 -16.361 1.00 97.31 75 ASP A O 1
ATOM 572 N N . GLY A 1 76 ? 0.650 2.818 -16.214 1.00 97.12 76 GLY A N 1
ATOM 573 C CA . GLY A 1 76 ? 0.623 3.579 -17.463 1.00 97.12 76 GLY A CA 1
ATOM 574 C C . GLY A 1 76 ? 1.604 4.753 -17.455 1.00 97.12 76 GLY A C 1
ATOM 575 O O . GLY A 1 76 ? 2.345 4.954 -18.418 1.00 97.12 76 GLY A O 1
ATOM 576 N N . LYS A 1 77 ? 1.676 5.501 -16.346 1.00 97.12 77 LYS A N 1
ATOM 577 C CA . LYS A 1 77 ? 2.593 6.643 -16.210 1.00 97.12 77 LYS A CA 1
ATOM 578 C C . LYS A 1 77 ? 4.058 6.250 -16.086 1.00 97.12 77 LYS A C 1
ATOM 580 O O . LYS A 1 77 ? 4.905 7.024 -16.526 1.00 97.12 77 LYS A O 1
ATOM 585 N N . ALA A 1 78 ? 4.370 5.090 -15.519 1.00 96.12 78 ALA A N 1
ATOM 586 C CA . ALA A 1 78 ? 5.725 4.551 -15.540 1.00 96.12 78 ALA A CA 1
ATOM 587 C C . ALA A 1 78 ? 6.117 4.103 -16.961 1.00 96.12 78 ALA A C 1
ATOM 589 O O . ALA A 1 78 ? 7.192 4.455 -17.449 1.00 96.12 78 ALA A O 1
ATOM 590 N N . ALA A 1 79 ? 5.210 3.416 -17.664 1.00 95.56 79 ALA A N 1
ATOM 591 C CA . ALA A 1 79 ? 5.439 2.915 -19.019 1.00 95.56 79 ALA A CA 1
ATOM 592 C C . ALA A 1 79 ? 5.593 4.021 -20.082 1.00 95.56 79 ALA A C 1
ATOM 594 O O . ALA A 1 79 ? 6.270 3.800 -21.088 1.00 95.56 79 ALA A O 1
ATOM 595 N 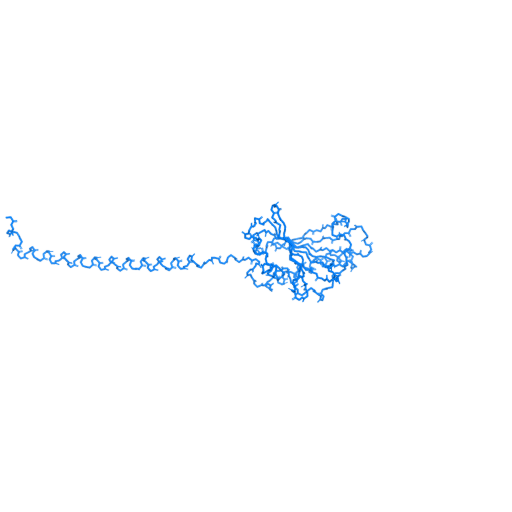N . GLU A 1 80 ? 4.997 5.202 -19.869 1.00 95.00 80 GLU A N 1
ATOM 596 C CA . GLU A 1 80 ? 5.223 6.405 -20.690 1.00 95.00 80 GLU A CA 1
ATOM 597 C C . GLU A 1 80 ? 6.692 6.862 -20.677 1.00 95.00 80 GLU A C 1
ATOM 599 O O . GLU A 1 80 ? 7.162 7.420 -21.667 1.00 95.00 80 GLU A O 1
ATOM 604 N N . VAL A 1 81 ? 7.412 6.639 -19.571 1.00 92.19 81 VAL A N 1
ATOM 605 C CA . VAL A 1 81 ? 8.826 7.023 -19.430 1.00 92.19 81 VAL A CA 1
ATOM 606 C C . VAL A 1 81 ? 9.734 5.933 -19.989 1.00 92.19 81 VAL A C 1
ATOM 608 O O . VAL A 1 81 ? 10.584 6.200 -20.834 1.00 92.19 81 VAL A O 1
ATOM 611 N N . ASP A 1 82 ? 9.549 4.699 -19.521 1.00 91.75 82 ASP A N 1
ATOM 612 C CA . ASP A 1 82 ? 10.229 3.514 -20.038 1.00 91.75 82 ASP A CA 1
ATOM 613 C C . ASP A 1 82 ? 9.376 2.280 -19.727 1.00 91.75 82 ASP A C 1
ATOM 615 O O . ASP A 1 82 ? 9.042 1.999 -18.576 1.00 91.75 82 ASP A O 1
ATOM 619 N N . LYS A 1 83 ? 9.070 1.482 -20.751 1.00 93.19 83 LYS A N 1
ATOM 620 C CA . LYS A 1 83 ? 8.316 0.228 -20.605 1.00 93.19 83 LYS A CA 1
ATOM 621 C C . LYS A 1 83 ? 9.042 -0.822 -19.755 1.00 93.19 83 LYS A C 1
ATOM 623 O O . LYS A 1 83 ? 8.438 -1.825 -19.393 1.00 93.19 83 LYS A O 1
ATOM 628 N N . LYS A 1 84 ? 10.333 -0.624 -19.467 1.00 93.31 84 LYS A N 1
ATOM 629 C CA . LYS A 1 84 ? 11.136 -1.479 -18.583 1.00 93.31 84 LYS A CA 1
ATOM 630 C C . LYS A 1 84 ? 11.011 -1.123 -17.104 1.00 93.31 84 LYS A C 1
ATOM 632 O O . LYS A 1 84 ? 11.596 -1.832 -16.287 1.00 93.31 84 LYS A O 1
ATOM 637 N N . PHE A 1 85 ? 10.308 -0.049 -16.740 1.00 95.44 85 PHE A N 1
ATOM 638 C CA . PHE A 1 85 ? 10.008 0.215 -15.337 1.00 95.44 85 PHE A CA 1
ATOM 639 C C . PHE A 1 85 ? 9.145 -0.909 -14.764 1.00 95.44 85 PHE A C 1
ATOM 641 O O . PHE A 1 85 ? 8.099 -1.254 -15.306 1.00 95.44 85 PHE A O 1
ATOM 648 N N . GLN A 1 86 ? 9.599 -1.473 -13.652 1.00 96.00 86 GLN A N 1
ATOM 649 C CA . GLN A 1 86 ? 8.907 -2.519 -12.916 1.00 96.00 86 GLN A CA 1
ATOM 650 C C . GLN A 1 86 ? 8.521 -1.982 -11.546 1.00 96.00 86 GLN A C 1
ATOM 652 O O . GLN A 1 86 ? 9.317 -1.291 -10.909 1.00 96.00 86 GLN A O 1
ATOM 657 N N . LEU A 1 87 ? 7.307 -2.300 -11.097 1.00 97.44 87 LEU A N 1
ATOM 658 C CA . LEU A 1 87 ? 6.864 -1.970 -9.748 1.00 97.44 87 LEU A CA 1
ATOM 659 C C . LEU A 1 87 ? 7.732 -2.728 -8.737 1.00 97.44 87 LEU A C 1
ATOM 661 O O . LEU A 1 87 ? 7.853 -3.949 -8.823 1.00 97.44 87 LEU A O 1
ATOM 665 N N . ILE A 1 88 ? 8.318 -2.012 -7.784 1.00 97.25 88 ILE A N 1
ATOM 666 C CA . ILE A 1 88 ? 9.185 -2.576 -6.740 1.00 97.25 88 ILE A CA 1
ATOM 667 C C . ILE A 1 88 ? 8.615 -2.408 -5.331 1.00 97.25 88 ILE A C 1
ATOM 669 O O . ILE A 1 88 ? 8.967 -3.180 -4.442 1.00 97.25 88 ILE A O 1
ATOM 673 N N . ALA A 1 89 ? 7.732 -1.426 -5.128 1.00 98.00 89 ALA A N 1
ATOM 674 C CA . ALA A 1 89 ? 7.044 -1.213 -3.864 1.00 98.00 89 ALA A CA 1
ATOM 675 C C . ALA A 1 89 ? 5.728 -0.451 -4.043 1.00 98.00 89 ALA A C 1
ATOM 677 O O . ALA A 1 89 ? 5.552 0.290 -5.016 1.00 98.00 89 ALA A O 1
ATOM 678 N N . VAL A 1 90 ? 4.828 -0.611 -3.075 1.00 98.38 90 VAL A N 1
ATOM 679 C CA . VAL A 1 90 ? 3.640 0.234 -2.908 1.00 98.38 90 VAL A CA 1
ATOM 680 C C . VAL A 1 90 ? 3.590 0.721 -1.473 1.00 98.38 90 VAL A C 1
ATOM 682 O O . VAL A 1 90 ? 3.626 -0.090 -0.558 1.00 98.38 90 VAL A O 1
ATOM 685 N N . GLU A 1 91 ? 3.490 2.025 -1.273 1.00 98.31 91 GLU A N 1
ATOM 686 C CA . GLU A 1 91 ? 3.375 2.645 0.044 1.00 98.31 91 GLU A CA 1
ATOM 687 C C . GLU A 1 91 ? 2.007 3.312 0.165 1.00 98.31 91 GLU A C 1
ATOM 689 O O . GLU A 1 91 ? 1.615 4.092 -0.695 1.00 98.31 91 GLU A O 1
ATOM 694 N N . VAL A 1 92 ? 1.270 3.026 1.229 1.00 98.38 92 VAL A N 1
ATOM 695 C CA . VAL A 1 92 ? -0.015 3.653 1.537 1.00 98.38 92 VAL A CA 1
ATOM 696 C C . VAL A 1 92 ? 0.142 4.414 2.837 1.00 98.38 92 VAL A C 1
ATOM 698 O O . VAL A 1 92 ? 0.516 3.841 3.857 1.00 98.38 92 VAL A O 1
ATOM 701 N N . LYS A 1 93 ? -0.154 5.708 2.810 1.00 98.31 93 LYS A N 1
ATOM 702 C CA . LYS A 1 93 ? -0.098 6.583 3.976 1.00 98.31 93 LYS A CA 1
ATOM 703 C C . LYS A 1 93 ? -1.513 6.990 4.353 1.00 98.31 93 LYS A C 1
ATOM 705 O O . LYS A 1 93 ? -2.172 7.704 3.599 1.00 98.31 93 LYS A O 1
ATOM 710 N N . LEU A 1 94 ? -1.973 6.526 5.510 1.00 97.88 94 LEU A N 1
ATOM 711 C CA . LEU A 1 94 ? -3.311 6.778 6.038 1.00 97.88 94 LEU A CA 1
ATOM 712 C C . LEU A 1 94 ? -3.242 7.677 7.281 1.00 97.88 94 LEU A C 1
ATOM 714 O O . LEU A 1 94 ? -2.317 7.532 8.086 1.00 97.88 94 LEU A O 1
ATOM 718 N N . PRO A 1 95 ? -4.219 8.578 7.488 1.00 96.50 95 PRO A N 1
ATOM 719 C CA . PRO A 1 95 ? -4.339 9.301 8.749 1.00 96.50 95 PRO A CA 1
ATOM 720 C C . PRO A 1 95 ? -4.683 8.339 9.893 1.00 96.50 95 PRO A C 1
ATOM 722 O O . PRO A 1 95 ? -5.327 7.312 9.676 1.00 96.50 95 PRO A O 1
ATOM 725 N N . GLY A 1 96 ? -4.324 8.698 11.129 1.00 94.00 96 GLY A N 1
ATOM 726 C CA . GLY A 1 96 ? -4.649 7.899 12.320 1.00 94.00 96 GLY A CA 1
ATOM 727 C C . GLY A 1 96 ? -6.150 7.642 12.544 1.00 94.00 96 GLY A C 1
ATOM 728 O O . GLY A 1 96 ? -6.512 6.648 13.175 1.00 94.00 96 GLY A O 1
ATOM 729 N N . SER A 1 97 ? -7.028 8.485 11.981 1.00 92.88 97 SER A N 1
ATOM 730 C CA . SER A 1 97 ? -8.488 8.288 11.988 1.00 92.88 97 SER A CA 1
ATOM 731 C C . SER A 1 97 ? -8.944 7.096 11.142 1.00 92.88 97 SER A C 1
ATOM 733 O O . SER A 1 97 ? -10.001 6.523 11.411 1.00 92.88 97 SER A O 1
ATOM 735 N N . LEU A 1 98 ? -8.138 6.693 10.150 1.00 95.00 98 LEU A N 1
ATOM 736 C CA . LEU A 1 98 ? -8.441 5.634 9.185 1.00 95.00 98 LEU A CA 1
ATOM 737 C C . LEU A 1 98 ? -9.750 5.874 8.417 1.00 95.00 98 LEU A C 1
ATOM 739 O O . LEU A 1 98 ? -10.458 4.924 8.073 1.00 95.00 98 LEU A O 1
ATOM 743 N N . ASP A 1 99 ? -10.074 7.137 8.136 1.00 92.62 99 ASP A N 1
ATOM 744 C CA . ASP A 1 99 ? -11.279 7.501 7.392 1.00 92.62 99 ASP A CA 1
ATOM 745 C C . ASP A 1 99 ? -11.270 6.888 5.985 1.00 92.62 99 ASP A C 1
ATOM 747 O O . ASP A 1 99 ? -10.241 6.834 5.301 1.00 92.62 99 ASP A O 1
ATOM 751 N N . THR A 1 100 ? -12.429 6.436 5.512 1.00 90.81 100 THR A N 1
ATOM 752 C CA . THR A 1 100 ? -12.553 5.873 4.163 1.00 90.81 100 THR A CA 1
ATOM 753 C C . THR A 1 100 ? -12.235 6.916 3.091 1.00 90.81 100 THR A C 1
ATOM 755 O O . THR A 1 100 ? -12.676 8.059 3.189 1.00 90.81 100 THR A O 1
ATOM 758 N N . GLY A 1 101 ? -11.503 6.524 2.043 1.00 86.88 101 GLY A N 1
ATOM 759 C CA . GLY A 1 101 ? -11.134 7.429 0.945 1.00 86.88 101 GLY A CA 1
ATOM 760 C C . GLY A 1 101 ? -10.109 8.503 1.328 1.00 86.88 101 GLY A C 1
ATOM 761 O O . GLY A 1 101 ? -9.899 9.444 0.565 1.00 86.88 101 GLY A O 1
ATOM 762 N N . SER A 1 102 ? -9.472 8.387 2.494 1.00 91.75 102 SER A N 1
ATOM 763 C CA . SER A 1 102 ? -8.393 9.274 2.929 1.00 91.75 102 SER A CA 1
ATOM 764 C C . SER A 1 102 ? -7.010 8.716 2.573 1.00 91.75 102 SER A C 1
ATOM 766 O O . SER A 1 102 ? -6.854 7.551 2.187 1.00 91.75 102 SER A O 1
ATOM 768 N N . GLY A 1 103 ? -5.993 9.565 2.708 1.00 95.56 103 GLY A N 1
ATOM 769 C CA . GLY A 1 103 ? -4.601 9.182 2.510 1.00 95.56 103 GLY A CA 1
ATOM 770 C C . GLY A 1 103 ? -4.137 9.196 1.057 1.00 95.56 103 GLY A C 1
ATOM 771 O O . GLY A 1 103 ? -4.808 9.704 0.151 1.00 95.56 103 GLY A O 1
ATOM 772 N N . GLU A 1 104 ? -2.951 8.641 0.854 1.00 97.75 104 GLU A N 1
ATOM 773 C CA . GLU A 1 104 ? -2.259 8.614 -0.431 1.00 97.75 104 GLU A CA 1
ATOM 774 C C . GLU A 1 104 ? -1.630 7.244 -0.666 1.00 97.75 104 GLU A C 1
ATOM 776 O O . GLU A 1 104 ? -1.174 6.592 0.276 1.00 97.75 104 GLU A O 1
ATOM 781 N N . THR A 1 105 ? -1.593 6.828 -1.930 1.00 98.44 105 THR A N 1
ATOM 782 C CA . THR A 1 105 ? -0.941 5.595 -2.369 1.00 98.44 105 THR A CA 1
ATOM 783 C C . THR A 1 105 ? 0.183 5.930 -3.337 1.00 98.44 105 THR A C 1
ATOM 785 O O . THR A 1 105 ? -0.040 6.501 -4.404 1.00 98.44 105 THR A O 1
ATOM 788 N N . THR A 1 106 ? 1.397 5.552 -2.978 1.00 98.50 106 THR A N 1
ATOM 789 C CA . THR A 1 106 ? 2.619 5.762 -3.739 1.00 98.50 106 THR A CA 1
ATOM 790 C C . THR A 1 106 ? 3.074 4.454 -4.369 1.00 98.50 106 THR A C 1
ATOM 792 O O . THR A 1 106 ? 3.367 3.482 -3.682 1.00 98.50 106 THR A O 1
ATOM 795 N N . TYR A 1 107 ? 3.167 4.434 -5.692 1.00 98.38 107 TYR A N 1
ATOM 796 C CA . TYR A 1 107 ? 3.694 3.321 -6.470 1.00 98.38 107 TYR A CA 1
ATOM 797 C C . TYR A 1 107 ? 5.134 3.632 -6.868 1.00 98.38 107 TYR A C 1
ATOM 799 O O . TYR A 1 107 ? 5.399 4.649 -7.518 1.00 98.38 107 TYR A O 1
ATOM 807 N N . VAL A 1 108 ? 6.060 2.757 -6.483 1.00 98.25 108 VAL A N 1
ATOM 808 C CA . VAL A 1 108 ? 7.495 2.942 -6.702 1.00 98.25 108 VAL A CA 1
ATOM 809 C C . VAL A 1 108 ? 7.970 1.983 -7.778 1.00 98.25 108 VAL A C 1
ATOM 811 O O . VAL A 1 108 ? 7.815 0.767 -7.660 1.00 98.25 108 VAL A O 1
ATOM 814 N N . TYR A 1 109 ? 8.587 2.535 -8.815 1.00 97.62 109 TYR A N 1
ATOM 815 C CA . TYR A 1 109 ? 9.098 1.796 -9.954 1.00 97.62 109 TYR A CA 1
ATOM 816 C C . TYR A 1 109 ? 10.608 1.949 -10.065 1.00 97.62 109 TYR A C 1
ATOM 818 O O . TYR A 1 109 ? 11.166 3.028 -9.856 1.00 97.62 109 TYR A O 1
ATOM 826 N N . ALA A 1 110 ? 11.265 0.877 -10.487 1.00 95.38 110 ALA A N 1
ATOM 827 C CA . ALA A 1 110 ? 12.667 0.902 -10.863 1.00 95.38 110 ALA A CA 1
ATOM 828 C C . ALA A 1 110 ? 12.858 0.271 -12.241 1.00 95.38 110 ALA A C 1
ATOM 830 O O . ALA A 1 110 ? 12.147 -0.649 -12.636 1.00 95.38 110 ALA A O 1
ATOM 831 N N . SER A 1 111 ? 13.841 0.779 -12.976 1.00 91.88 111 SER A N 1
ATOM 832 C CA . SER A 1 111 ? 14.331 0.167 -14.207 1.00 91.88 111 SER A CA 1
ATOM 833 C C . SER A 1 111 ? 15.747 -0.329 -13.954 1.00 91.88 111 SER A C 1
ATOM 835 O O . SER A 1 111 ? 16.533 0.313 -13.252 1.00 91.88 111 SER A O 1
ATOM 837 N N . SER A 1 112 ? 16.107 -1.467 -14.545 1.00 88.31 112 SER A N 1
ATOM 838 C CA . SER A 1 112 ? 17.489 -1.946 -14.511 1.00 88.31 112 SER A CA 1
ATOM 839 C C . SER A 1 112 ? 18.445 -1.001 -15.252 1.00 88.31 112 SER A C 1
ATOM 841 O O . SER A 1 112 ? 19.646 -1.049 -14.976 1.00 88.31 112 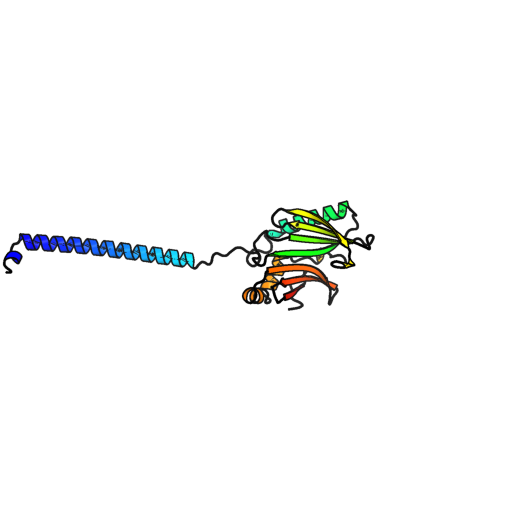SER A O 1
ATOM 843 N N . ALA A 1 113 ? 17.924 -0.132 -16.127 1.00 88.75 113 ALA A N 1
ATOM 844 C CA . ALA A 1 113 ? 18.680 0.887 -16.848 1.00 88.75 113 ALA A CA 1
ATOM 845 C C . ALA A 1 113 ? 18.920 2.173 -16.030 1.00 88.75 113 ALA A C 1
ATOM 847 O O . ALA A 1 113 ? 19.971 2.789 -16.188 1.00 88.75 113 ALA A O 1
ATOM 848 N N . ASP A 1 114 ? 18.005 2.564 -15.132 1.00 90.19 114 ASP A N 1
ATOM 849 C CA . ASP A 1 114 ? 18.201 3.719 -14.239 1.00 90.19 114 ASP A CA 1
ATOM 850 C C . ASP A 1 114 ? 18.796 3.243 -12.908 1.00 90.19 114 ASP A C 1
ATOM 852 O O . ASP A 1 114 ? 18.112 2.699 -12.039 1.00 90.19 114 ASP A O 1
ATOM 856 N N . LYS A 1 115 ? 20.112 3.407 -12.748 1.00 89.56 115 LYS A N 1
ATOM 857 C CA . LYS A 1 115 ? 20.823 3.029 -11.517 1.00 89.56 115 LYS A CA 1
ATOM 858 C C . LYS A 1 115 ? 20.743 4.085 -10.417 1.00 89.56 115 LYS A C 1
ATOM 860 O O . LYS A 1 115 ? 21.145 3.780 -9.302 1.00 89.56 115 LYS A O 1
ATOM 865 N N . ILE A 1 116 ? 20.218 5.274 -10.711 1.00 93.31 116 ILE A N 1
ATOM 866 C CA . ILE A 1 116 ? 20.294 6.433 -9.819 1.00 93.31 116 ILE A CA 1
ATOM 867 C C . ILE A 1 116 ? 18.952 6.666 -9.133 1.00 93.31 116 ILE A C 1
ATOM 869 O O . ILE A 1 116 ? 18.917 6.860 -7.925 1.00 93.31 116 ILE A O 1
ATOM 873 N N . ASN A 1 117 ? 17.843 6.616 -9.876 1.00 95.19 117 ASN A N 1
ATOM 874 C CA . ASN A 1 117 ? 16.545 7.060 -9.370 1.00 95.19 117 ASN A CA 1
ATOM 875 C C . ASN A 1 117 ? 15.497 5.949 -9.346 1.00 95.19 117 ASN A C 1
ATOM 877 O O . ASN A 1 117 ? 15.451 5.076 -10.215 1.00 95.19 117 ASN A O 1
ATOM 881 N N . ASN A 1 118 ? 14.606 6.050 -8.368 1.00 96.00 118 ASN A N 1
ATOM 882 C CA . ASN A 1 118 ? 13.283 5.455 -8.396 1.00 96.00 118 ASN A CA 1
ATOM 883 C C . ASN A 1 118 ? 12.316 6.422 -9.087 1.00 96.00 118 ASN A C 1
ATOM 885 O O . ASN A 1 118 ? 12.391 7.642 -8.907 1.00 96.00 118 ASN A O 1
ATOM 889 N N . TRP A 1 119 ? 11.404 5.871 -9.881 1.00 96.81 119 TRP A N 1
ATOM 890 C CA . TRP A 1 119 ? 10.292 6.610 -10.459 1.00 96.81 119 TRP A CA 1
ATOM 891 C C . TRP A 1 119 ? 9.063 6.403 -9.583 1.00 96.81 119 TRP A C 1
ATOM 893 O O . TRP A 1 119 ? 8.642 5.272 -9.358 1.00 96.81 119 TRP A O 1
ATOM 903 N N . VAL A 1 120 ? 8.510 7.489 -9.060 1.00 97.62 120 VAL A N 1
ATOM 904 C CA . VAL A 1 120 ? 7.486 7.445 -8.017 1.00 97.62 120 VAL A CA 1
ATOM 905 C C . VAL A 1 120 ? 6.219 8.118 -8.524 1.00 97.62 120 VAL A C 1
ATOM 907 O O . VAL A 1 120 ? 6.277 9.235 -9.044 1.00 97.62 120 VAL A O 1
ATOM 910 N N . ILE A 1 121 ? 5.076 7.446 -8.379 1.00 98.50 121 ILE A N 1
ATOM 911 C CA . ILE A 1 121 ? 3.751 8.011 -8.656 1.00 98.50 121 ILE A CA 1
ATOM 912 C C . ILE A 1 121 ? 2.907 7.940 -7.388 1.00 98.50 121 ILE A C 1
ATOM 914 O O . ILE A 1 121 ? 2.518 6.852 -6.972 1.00 98.50 121 ILE A O 1
ATOM 918 N N . THR A 1 122 ? 2.590 9.095 -6.811 1.00 98.38 122 THR A N 1
ATOM 919 C CA . THR A 1 122 ? 1.720 9.210 -5.633 1.00 98.38 122 THR A CA 1
ATOM 920 C C . THR A 1 122 ? 0.335 9.643 -6.068 1.00 98.38 122 THR A C 1
ATOM 922 O O . THR A 1 122 ? 0.195 10.659 -6.745 1.00 98.38 122 THR A O 1
ATOM 925 N N . VAL A 1 123 ? -0.684 8.879 -5.689 1.00 98.38 123 VAL A N 1
ATOM 926 C CA . VAL A 1 123 ? -2.092 9.105 -6.011 1.00 98.38 123 VAL A CA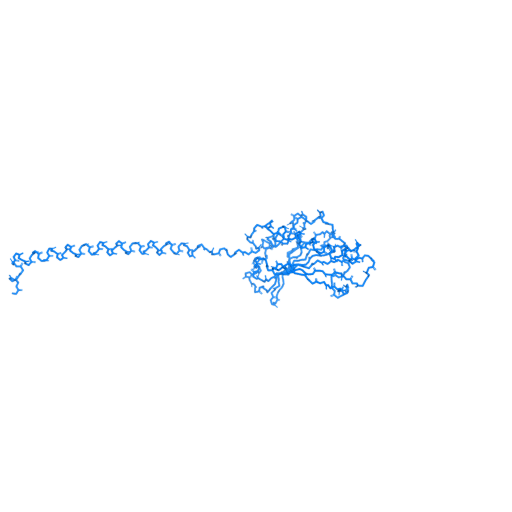 1
ATOM 927 C C . VAL A 1 123 ? -2.852 9.430 -4.728 1.00 98.38 123 VAL A C 1
ATOM 929 O O . VAL A 1 123 ? -2.771 8.701 -3.744 1.00 98.38 123 VAL A O 1
ATOM 932 N N . SER A 1 124 ? -3.615 10.520 -4.734 1.00 97.06 124 SER A N 1
ATOM 933 C CA . SER A 1 124 ? -4.529 10.863 -3.642 1.00 97.06 124 SER A CA 1
ATOM 934 C C . SER A 1 124 ? -5.716 9.902 -3.643 1.00 97.06 124 SER A C 1
ATOM 936 O O . SER A 1 124 ? -6.463 9.858 -4.622 1.00 97.06 124 SER A O 1
ATOM 938 N N . ASN A 1 125 ? -5.951 9.199 -2.533 1.00 94.12 125 ASN A N 1
ATOM 939 C CA . ASN A 1 125 ? -7.087 8.276 -2.417 1.00 94.12 125 ASN A CA 1
ATOM 940 C C . ASN A 1 125 ? -8.435 9.011 -2.476 1.00 94.12 125 ASN A C 1
ATOM 942 O O . ASN A 1 125 ? -9.435 8.443 -2.908 1.00 94.12 125 ASN A O 1
ATOM 946 N N . THR A 1 126 ? -8.453 10.289 -2.089 1.00 92.50 126 THR A N 1
ATOM 947 C CA . THR A 1 126 ? -9.659 11.124 -2.084 1.00 92.50 126 THR A CA 1
ATOM 948 C C . THR A 1 126 ? -10.024 11.635 -3.472 1.00 92.50 126 THR A C 1
ATOM 950 O O . THR A 1 126 ? -11.196 11.685 -3.828 1.00 92.50 126 THR A O 1
ATOM 953 N N . THR A 1 127 ? -9.032 12.066 -4.257 1.00 94.31 127 THR A N 1
ATOM 954 C CA . THR A 1 127 ? -9.287 12.799 -5.511 1.00 94.31 127 THR A CA 1
ATOM 955 C C . THR A 1 127 ? -8.896 12.036 -6.770 1.00 94.31 127 THR A C 1
ATOM 957 O O . THR A 1 127 ? -9.249 12.466 -7.866 1.00 94.31 127 THR A O 1
ATOM 960 N N . GLY A 1 128 ? -8.109 10.964 -6.648 1.00 93.56 128 GLY A N 1
ATOM 961 C CA . GLY A 1 128 ? -7.499 10.259 -7.778 1.00 93.56 128 GLY A CA 1
ATOM 962 C C . GLY A 1 128 ? -6.450 11.077 -8.544 1.00 93.56 128 GLY A C 1
ATOM 963 O O . GLY A 1 128 ? -5.860 10.579 -9.502 1.00 93.56 128 GLY A O 1
ATOM 964 N N . LYS A 1 129 ? -6.192 12.333 -8.150 1.00 96.00 129 LYS A N 1
ATOM 965 C CA . LYS A 1 129 ? -5.107 13.142 -8.714 1.00 96.00 129 LYS A CA 1
ATOM 966 C C . LYS A 1 129 ? -3.768 12.558 -8.288 1.00 96.00 129 LYS A C 1
ATOM 968 O O . LYS A 1 129 ? -3.655 11.998 -7.200 1.00 96.00 129 LYS A O 1
ATOM 973 N N . PHE A 1 130 ? -2.755 12.730 -9.131 1.00 97.75 130 PHE A N 1
ATOM 974 C CA . PHE A 1 130 ? -1.440 12.154 -8.891 1.00 97.75 130 PHE A CA 1
ATOM 975 C C . PHE A 1 130 ? -0.303 13.151 -9.106 1.00 97.75 130 PHE A C 1
ATOM 977 O O . PHE A 1 130 ? -0.402 14.082 -9.909 1.00 97.75 130 PHE A O 1
ATOM 984 N N . VAL A 1 131 ? 0.800 12.904 -8.406 1.00 97.75 131 VAL A N 1
ATOM 985 C CA . VAL A 1 131 ? 2.095 13.568 -8.572 1.00 97.75 131 VAL A CA 1
ATOM 986 C C . VAL A 1 131 ? 3.112 12.527 -9.031 1.00 97.75 131 VAL A C 1
ATOM 988 O O . VAL A 1 131 ? 2.996 11.345 -8.714 1.00 97.75 131 VAL A O 1
ATOM 991 N N . ARG A 1 132 ? 4.098 12.963 -9.818 1.00 97.31 132 ARG A N 1
ATOM 992 C CA . ARG A 1 132 ? 5.203 12.123 -10.290 1.00 97.31 132 ARG A CA 1
ATOM 993 C C . ARG A 1 132 ? 6.522 12.731 -9.848 1.00 97.31 132 ARG A C 1
ATOM 995 O O . ARG A 1 132 ? 6.695 13.942 -9.977 1.00 97.31 132 ARG A O 1
ATOM 1002 N N . ALA A 1 133 ? 7.443 11.896 -9.390 1.00 96.50 133 ALA A N 1
ATOM 1003 C CA . ALA A 1 133 ? 8.765 12.324 -8.959 1.00 96.50 133 ALA A CA 1
ATOM 1004 C C . ALA A 1 133 ? 9.848 11.322 -9.373 1.00 96.50 133 ALA A C 1
ATOM 1006 O O . ALA A 1 133 ? 9.598 10.126 -9.528 1.00 96.50 133 ALA A O 1
ATOM 1007 N N . ARG A 1 134 ? 11.072 11.836 -9.514 1.00 95.06 134 ARG A N 1
ATOM 1008 C CA . ARG A 1 134 ? 12.299 11.036 -9.491 1.00 95.06 134 ARG A CA 1
ATOM 1009 C C . ARG A 1 134 ? 12.917 11.224 -8.124 1.00 95.06 134 ARG A C 1
ATOM 1011 O O . ARG A 1 134 ? 13.190 12.361 -7.749 1.00 95.06 134 ARG A O 1
ATOM 1018 N N . VAL A 1 135 ? 13.111 10.131 -7.407 1.00 96.19 135 VAL A N 1
ATOM 1019 C CA . VAL A 1 135 ? 13.721 10.158 -6.079 1.00 96.19 135 VAL A CA 1
ATOM 1020 C C . VAL A 1 135 ? 14.995 9.323 -6.144 1.00 96.19 135 VAL A C 1
ATOM 1022 O O . VAL A 1 135 ? 14.910 8.175 -6.595 1.00 96.19 135 VAL A O 1
ATOM 1025 N N . PRO A 1 136 ? 16.165 9.857 -5.757 1.00 95.81 136 PRO A N 1
ATOM 1026 C CA . PRO A 1 136 ? 17.390 9.071 -5.703 1.00 95.81 136 PRO A CA 1
ATOM 1027 C C . PRO A 1 136 ? 17.190 7.793 -4.885 1.00 95.81 136 PRO A C 1
ATOM 1029 O O . PRO A 1 136 ? 16.517 7.789 -3.855 1.00 95.81 136 PRO A O 1
ATOM 1032 N N . LYS A 1 137 ? 17.752 6.680 -5.362 1.00 94.44 137 LYS A N 1
ATOM 1033 C CA . LYS A 1 137 ? 17.617 5.373 -4.704 1.00 94.44 137 LYS A CA 1
ATOM 1034 C C . LYS A 1 137 ? 18.206 5.384 -3.297 1.00 94.44 137 LYS A C 1
ATOM 1036 O O . LYS A 1 137 ? 17.635 4.761 -2.409 1.00 94.44 137 LYS A O 1
ATOM 1041 N N . GLU A 1 138 ? 19.320 6.088 -3.124 1.00 94.00 138 GLU A N 1
ATOM 1042 C CA . GLU A 1 138 ? 20.043 6.230 -1.856 1.00 94.00 138 GLU A CA 1
ATOM 1043 C C . GLU A 1 138 ? 19.282 7.036 -0.795 1.00 94.00 138 GLU A C 1
ATOM 1045 O O . GLU A 1 138 ? 19.458 6.778 0.391 1.00 94.00 138 GLU A O 1
ATOM 1050 N N . ASP A 1 139 ? 18.373 7.919 -1.213 1.00 93.81 139 ASP A N 1
ATOM 1051 C CA . ASP A 1 139 ? 17.584 8.775 -0.318 1.00 93.81 139 ASP A CA 1
ATOM 1052 C C . ASP A 1 139 ? 16.206 8.182 0.026 1.00 93.81 139 ASP A C 1
ATOM 1054 O O . ASP A 1 139 ? 15.381 8.834 0.670 1.00 93.81 139 ASP A O 1
ATOM 1058 N N . TYR A 1 140 ? 15.903 6.970 -0.449 1.00 92.75 140 TYR A N 1
ATOM 1059 C CA . TYR A 1 140 ? 14.557 6.399 -0.369 1.00 92.75 140 TYR A CA 1
ATOM 1060 C C . TYR A 1 140 ? 14.581 4.881 -0.131 1.00 92.75 140 TYR A C 1
ATOM 1062 O O . TYR A 1 140 ? 15.333 4.393 0.705 1.00 92.75 140 TYR A O 1
ATOM 1070 N N . ILE A 1 141 ? 13.746 4.109 -0.836 1.00 88.62 141 ILE A N 1
ATOM 1071 C CA . ILE A 1 141 ? 13.561 2.670 -0.595 1.00 88.62 141 ILE A CA 1
ATOM 1072 C C . ILE A 1 141 ? 14.683 1.776 -1.169 1.00 88.62 141 ILE A C 1
ATOM 1074 O O . ILE A 1 141 ? 14.627 0.550 -1.076 1.00 88.62 141 ILE A O 1
ATOM 1078 N N . GLY A 1 142 ? 15.721 2.363 -1.771 1.00 86.31 142 GLY A N 1
ATOM 1079 C CA . GLY A 1 142 ? 16.843 1.617 -2.335 1.00 86.31 142 GLY A CA 1
ATOM 1080 C C . GLY A 1 142 ? 16.515 0.876 -3.635 1.00 86.31 142 GLY A C 1
ATOM 1081 O O . GLY A 1 142 ? 15.630 1.258 -4.404 1.00 86.31 142 GLY A O 1
ATOM 1082 N N . GLY A 1 143 ? 17.300 -0.171 -3.910 1.00 82.00 143 GLY A N 1
ATOM 1083 C CA . GLY A 1 143 ? 17.198 -1.015 -5.101 1.00 82.00 143 GLY A CA 1
ATOM 1084 C C . GLY A 1 143 ? 16.507 -2.344 -4.812 1.00 82.00 143 GLY A C 1
ATOM 1085 O O . GLY A 1 143 ? 17.167 -3.379 -4.776 1.00 82.00 143 GLY A O 1
ATOM 1086 N N . LEU A 1 144 ? 15.192 -2.315 -4.603 1.00 88.56 144 LEU A N 1
ATOM 1087 C CA . LEU A 1 144 ? 14.397 -3.526 -4.399 1.00 88.56 144 LEU A CA 1
ATOM 1088 C C . LEU A 1 144 ? 14.182 -4.307 -5.705 1.00 88.56 144 LEU A C 1
ATOM 1090 O O . LEU A 1 144 ? 14.187 -3.747 -6.804 1.00 88.56 144 LEU A O 1
ATOM 1094 N N . GLY A 1 145 ? 13.963 -5.617 -5.571 1.00 91.06 145 GLY A N 1
ATOM 1095 C CA . GLY A 1 145 ? 13.529 -6.468 -6.678 1.00 91.06 145 GLY A CA 1
ATOM 1096 C C . GLY A 1 145 ? 12.070 -6.210 -7.060 1.00 91.06 145 GLY A C 1
ATOM 1097 O O . GLY A 1 145 ? 11.258 -5.841 -6.211 1.00 91.06 145 GLY A O 1
ATOM 1098 N N . ALA A 1 146 ? 11.733 -6.444 -8.330 1.00 94.38 146 ALA A N 1
ATOM 1099 C CA . ALA A 1 146 ? 10.376 -6.279 -8.844 1.00 94.38 146 ALA A CA 1
ATOM 1100 C C . ALA A 1 146 ? 9.353 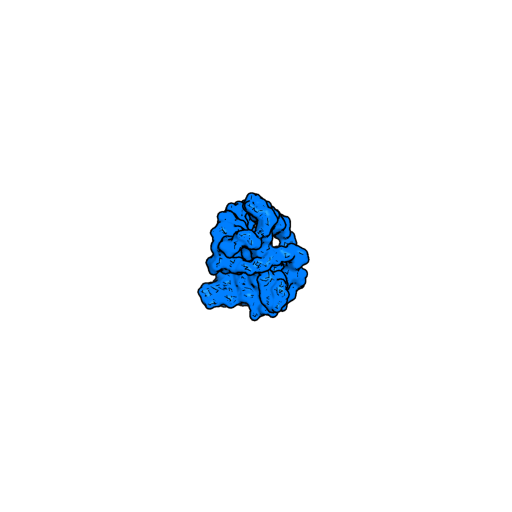-7.146 -8.091 1.00 94.38 146 ALA A C 1
ATOM 1102 O O . ALA A 1 146 ? 9.602 -8.312 -7.775 1.00 94.38 146 ALA A O 1
ATOM 1103 N N . ILE A 1 147 ? 8.178 -6.577 -7.841 1.00 94.88 147 ILE A N 1
ATOM 1104 C CA . ILE A 1 147 ? 7.029 -7.287 -7.288 1.00 94.88 147 ILE A CA 1
ATOM 1105 C C . ILE A 1 147 ? 6.408 -8.142 -8.392 1.00 94.88 147 ILE A C 1
ATOM 1107 O O . ILE A 1 147 ? 6.055 -7.635 -9.458 1.00 94.88 147 ILE A O 1
ATOM 1111 N N . SER A 1 148 ? 6.203 -9.430 -8.115 1.00 92.31 148 SER A N 1
ATOM 1112 C CA . SER A 1 148 ? 5.314 -10.251 -8.938 1.00 92.31 148 SER A CA 1
ATOM 1113 C C . SER A 1 148 ? 3.870 -10.078 -8.466 1.00 92.31 148 SER A C 1
ATOM 1115 O O . SER A 1 148 ? 3.539 -10.355 -7.309 1.00 92.31 148 SER A O 1
ATOM 1117 N N . ARG A 1 149 ? 3.003 -9.619 -9.377 1.00 90.50 149 ARG A N 1
ATOM 1118 C CA . ARG A 1 149 ? 1.575 -9.377 -9.112 1.00 90.50 149 ARG A CA 1
ATOM 1119 C C . ARG A 1 149 ? 0.824 -10.663 -8.745 1.00 90.50 149 ARG A C 1
ATOM 1121 O O . ARG A 1 149 ? -0.150 -10.582 -8.009 1.00 90.50 149 ARG A O 1
ATOM 1128 N N . ASP A 1 150 ? 1.320 -11.833 -9.152 1.00 92.38 150 ASP A N 1
ATOM 1129 C CA . ASP A 1 150 ? 0.723 -13.138 -8.823 1.00 92.38 150 ASP A CA 1
ATOM 1130 C C . ASP A 1 150 ? 0.725 -13.436 -7.312 1.00 92.38 150 ASP A C 1
ATOM 1132 O O . ASP A 1 150 ? -0.113 -14.193 -6.808 1.00 92.38 150 ASP A O 1
ATOM 1136 N N . TYR A 1 151 ? 1.660 -12.830 -6.572 1.00 92.44 151 TYR A N 1
ATOM 1137 C CA . TYR A 1 151 ? 1.752 -12.956 -5.117 1.00 92.44 151 TYR A CA 1
ATOM 1138 C C . TYR A 1 151 ? 1.038 -11.830 -4.366 1.00 92.44 151 TYR A C 1
ATOM 1140 O O . TYR A 1 151 ? 0.863 -11.931 -3.153 1.00 92.44 151 TYR A O 1
ATOM 1148 N N . TRP A 1 152 ? 0.583 -10.783 -5.056 1.00 94.75 152 TRP A N 1
ATOM 1149 C CA . TRP A 1 152 ? -0.168 -9.688 -4.449 1.00 94.75 152 TRP A CA 1
ATOM 1150 C C . TRP A 1 152 ? -1.663 -10.032 -4.395 1.00 94.75 152 TRP A C 1
ATOM 1152 O O . TRP A 1 152 ? -2.466 -9.537 -5.181 1.00 94.75 152 TRP A O 1
ATOM 1162 N N . LYS A 1 153 ? -2.050 -10.886 -3.441 1.00 94.94 153 LYS A N 1
ATOM 1163 C CA . LYS A 1 153 ? -3.446 -11.339 -3.284 1.00 94.94 153 LYS A CA 1
ATOM 1164 C C . LYS A 1 153 ? -4.250 -10.510 -2.284 1.00 94.94 153 LYS A C 1
ATOM 1166 O O . LYS A 1 153 ? -5.476 -10.517 -2.333 1.00 94.94 153 LYS A O 1
ATOM 1171 N N . LEU A 1 154 ? -3.569 -9.795 -1.389 1.00 95.75 154 LEU A N 1
ATOM 1172 C CA . LEU A 1 154 ? -4.185 -8.926 -0.388 1.00 95.75 154 LEU A CA 1
ATOM 1173 C C . LEU A 1 154 ? -4.010 -7.454 -0.737 1.00 95.75 154 LEU A C 1
ATOM 1175 O O . LEU A 1 154 ? -2.890 -6.980 -0.921 1.00 95.75 154 LEU A O 1
ATOM 1179 N N . ASN A 1 155 ? -5.106 -6.704 -0.760 1.00 95.69 155 ASN A N 1
ATOM 1180 C CA . ASN A 1 155 ? -5.034 -5.249 -0.808 1.00 95.69 155 ASN A CA 1
ATOM 1181 C C . ASN A 1 155 ? -4.653 -4.663 0.570 1.00 95.69 155 ASN A C 1
ATOM 1183 O O . ASN A 1 155 ? -4.651 -5.367 1.584 1.00 95.69 155 ASN A O 1
ATOM 1187 N N . TYR A 1 156 ? -4.351 -3.362 0.613 1.00 96.56 156 TYR A N 1
ATOM 1188 C CA . TYR A 1 156 ? -3.902 -2.706 1.844 1.00 96.56 156 TYR A CA 1
ATOM 1189 C C . TYR A 1 156 ? -4.977 -2.681 2.945 1.00 96.56 156 TYR A C 1
ATOM 1191 O O . TYR A 1 156 ? -4.641 -2.631 4.121 1.00 96.56 156 TYR A O 1
ATOM 1199 N N . ILE A 1 157 ? -6.267 -2.748 2.604 1.00 96.62 157 ILE A N 1
ATOM 1200 C CA . ILE A 1 157 ? -7.363 -2.760 3.586 1.00 96.62 157 ILE A CA 1
ATOM 1201 C C . ILE A 1 157 ? -7.430 -4.122 4.267 1.00 96.62 157 ILE A C 1
ATOM 1203 O O . ILE A 1 157 ? -7.517 -4.195 5.487 1.00 96.62 157 ILE A O 1
ATOM 1207 N N . ALA A 1 158 ? -7.332 -5.205 3.495 1.00 97.25 158 ALA A N 1
ATOM 1208 C CA . ALA A 1 158 ? -7.250 -6.553 4.040 1.00 97.25 158 ALA A CA 1
ATOM 1209 C C . ALA A 1 158 ? -6.012 -6.700 4.940 1.00 97.25 158 ALA A C 1
ATOM 1211 O O . ALA A 1 158 ? -6.122 -7.217 6.051 1.00 97.25 158 ALA A O 1
ATOM 1212 N N . ALA A 1 159 ? -4.857 -6.183 4.504 1.00 97.94 159 ALA A N 1
ATOM 1213 C CA . ALA A 1 159 ? -3.642 -6.157 5.317 1.00 97.94 159 ALA A CA 1
ATOM 1214 C C . ALA A 1 159 ? -3.829 -5.346 6.613 1.00 97.94 159 ALA A C 1
ATOM 1216 O O . ALA A 1 159 ? -3.514 -5.846 7.692 1.00 97.94 159 ALA A O 1
ATOM 1217 N N . LEU A 1 160 ? -4.417 -4.147 6.536 1.00 98.06 160 LEU A N 1
ATOM 1218 C CA . LEU A 1 160 ? -4.751 -3.326 7.704 1.00 98.06 160 LEU A CA 1
ATOM 1219 C C . LEU A 1 160 ? -5.656 -4.083 8.681 1.00 98.06 160 LEU A C 1
ATOM 1221 O O . LEU A 1 160 ? -5.375 -4.135 9.870 1.00 98.06 160 LEU A O 1
ATOM 1225 N N . GLN A 1 161 ? -6.722 -4.714 8.194 1.00 97.38 161 GLN A N 1
ATOM 1226 C CA . GLN A 1 161 ? -7.672 -5.446 9.034 1.00 97.38 161 GLN A CA 1
ATOM 1227 C C . GLN A 1 161 ? -7.049 -6.678 9.699 1.00 97.38 161 GLN A C 1
ATOM 1229 O O . GLN A 1 161 ? -7.404 -7.016 10.830 1.00 97.38 161 GLN A O 1
ATOM 1234 N N . ILE A 1 162 ? -6.117 -7.352 9.022 1.00 97.94 162 ILE A N 1
ATOM 1235 C CA . ILE A 1 162 ? -5.313 -8.419 9.625 1.00 97.94 162 ILE A CA 1
ATOM 1236 C C . ILE A 1 162 ? -4.410 -7.828 10.714 1.00 97.94 162 ILE A C 1
ATOM 1238 O O . ILE A 1 162 ? -4.393 -8.353 11.825 1.00 97.94 162 ILE A O 1
ATOM 1242 N N . ALA A 1 163 ? -3.715 -6.721 10.445 1.00 98.19 163 ALA A N 1
ATOM 1243 C CA . ALA A 1 163 ? -2.852 -6.058 11.421 1.00 98.19 163 ALA A CA 1
ATOM 1244 C C . ALA A 1 163 ? -3.629 -5.584 12.665 1.00 98.19 163 ALA A C 1
ATOM 1246 O O . ALA A 1 163 ? -3.194 -5.809 13.792 1.00 98.19 163 ALA A O 1
ATOM 1247 N N . GLU A 1 164 ? -4.817 -5.002 12.485 1.00 97.31 164 GLU A N 1
ATOM 1248 C CA . GLU A 1 164 ? -5.695 -4.565 13.578 1.00 97.31 164 GLU A CA 1
ATOM 1249 C C . GLU A 1 164 ? -6.019 -5.720 14.533 1.00 97.31 164 GLU A C 1
ATOM 1251 O O . GLU A 1 164 ? -5.893 -5.564 15.748 1.00 97.31 164 GLU A O 1
ATOM 1256 N N . LYS A 1 165 ? -6.346 -6.902 13.987 1.00 96.75 165 LYS A N 1
ATOM 1257 C CA . LYS A 1 165 ? -6.621 -8.130 14.759 1.00 96.75 165 LYS A CA 1
ATOM 1258 C C . LYS A 1 165 ? -5.388 -8.709 15.455 1.00 96.75 165 LYS A C 1
ATOM 1260 O O . LYS A 1 165 ? -5.541 -9.504 16.375 1.00 96.75 165 LYS A O 1
ATOM 1265 N N . ASN A 1 166 ? -4.186 -8.330 15.027 1.00 97.38 166 ASN A N 1
ATOM 1266 C CA . ASN A 1 166 ? -2.913 -8.815 15.565 1.00 97.38 166 ASN A CA 1
ATOM 1267 C C . ASN A 1 166 ? -2.209 -7.739 16.411 1.00 97.38 166 ASN A C 1
ATOM 1269 O O . ASN A 1 166 ? -0.989 -7.593 16.407 1.00 97.38 166 ASN A O 1
ATOM 1273 N N . GLY A 1 167 ? -3.002 -6.969 17.161 1.00 95.94 167 GLY A N 1
ATOM 1274 C CA . GLY A 1 167 ? -2.514 -6.001 18.141 1.00 95.94 167 GLY A CA 1
ATOM 1275 C C . GLY A 1 167 ? -2.263 -4.597 17.591 1.00 95.94 167 GLY A C 1
ATOM 1276 O O . GLY A 1 167 ? -1.676 -3.783 18.306 1.00 95.94 167 GLY A O 1
ATOM 1277 N N . GLY A 1 168 ? -2.683 -4.302 16.356 1.00 96.81 168 GLY A N 1
ATOM 1278 C CA . GLY A 1 168 ? -2.755 -2.936 15.835 1.00 96.81 168 GLY A CA 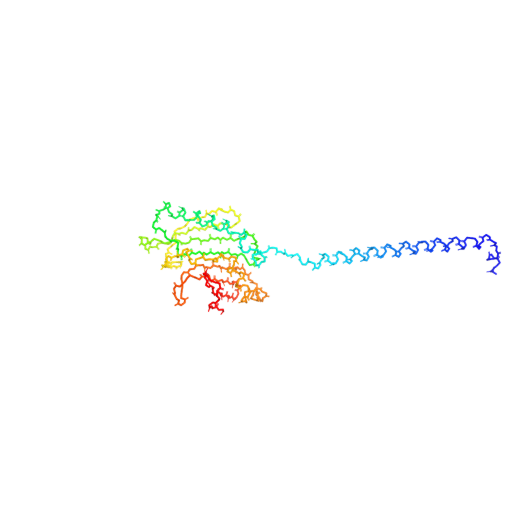1
ATOM 1279 C C . GLY A 1 168 ? -3.835 -2.109 16.537 1.00 96.81 168 GLY A C 1
ATOM 1280 O O . GLY A 1 168 ? -3.570 -0.991 16.976 1.00 96.81 168 GLY A O 1
ATOM 1281 N N . LEU A 1 169 ? -5.021 -2.696 16.750 1.00 95.81 169 LEU A N 1
ATOM 1282 C CA . LEU A 1 169 ? -6.120 -2.034 17.459 1.00 95.81 169 LEU A CA 1
ATOM 1283 C C . LEU A 1 169 ? -5.733 -1.691 18.901 1.00 95.81 169 LEU A C 1
ATOM 1285 O O . LEU A 1 169 ? -5.939 -0.564 19.347 1.00 95.81 169 LEU A O 1
ATOM 1289 N N . ASP A 1 170 ? -5.120 -2.640 19.610 1.00 96.31 170 ASP A N 1
ATOM 1290 C CA . ASP A 1 170 ? -4.651 -2.427 20.981 1.00 96.31 170 ASP A CA 1
ATOM 1291 C C . ASP A 1 170 ? -3.633 -1.283 21.043 1.00 96.31 170 ASP A C 1
ATOM 1293 O O . ASP A 1 170 ? -3.703 -0.422 21.924 1.00 96.31 170 ASP A O 1
ATOM 1297 N N . PHE A 1 171 ? -2.721 -1.223 20.067 1.00 96.69 171 PHE A N 1
ATOM 1298 C CA . PHE A 1 171 ? -1.747 -0.144 19.965 1.00 96.69 171 PHE A CA 1
ATOM 1299 C C . PHE A 1 171 ? -2.415 1.216 19.733 1.00 96.69 171 PHE A C 1
ATOM 1301 O O . PHE A 1 171 ? -2.073 2.161 20.444 1.00 96.69 171 PHE A O 1
ATOM 1308 N N . ARG A 1 172 ? -3.389 1.316 18.815 1.00 95.06 172 ARG A N 1
ATOM 1309 C CA . ARG A 1 172 ? -4.160 2.552 18.571 1.00 95.06 172 ARG A CA 1
ATOM 1310 C C . ARG A 1 172 ? -5.012 2.977 19.767 1.00 95.06 172 ARG A C 1
ATOM 1312 O O . ARG A 1 172 ? -5.180 4.167 19.993 1.00 95.06 172 ARG A O 1
ATOM 1319 N N . ASN A 1 173 ? -5.526 2.032 20.549 1.00 94.88 173 ASN A N 1
ATOM 1320 C CA . ASN A 1 173 ? -6.276 2.346 21.768 1.00 94.88 173 ASN A CA 1
ATOM 1321 C C . ASN A 1 173 ? -5.368 2.843 22.903 1.00 94.88 173 ASN A C 1
ATOM 1323 O O . ASN A 1 173 ? -5.824 3.562 23.788 1.00 94.88 173 ASN A O 1
ATOM 1327 N N . SER A 1 174 ? -4.089 2.460 22.878 1.00 95.88 174 SER A N 1
ATOM 1328 C CA . SER A 1 174 ? -3.117 2.774 23.934 1.00 95.88 174 SER A CA 1
ATOM 1329 C C . SER A 1 174 ? -2.209 3.958 23.590 1.00 95.88 174 SER A C 1
ATOM 1331 O O . SER A 1 174 ? -1.505 4.470 24.457 1.00 95.88 174 SER A O 1
ATOM 1333 N N . ASN A 1 175 ? -2.193 4.385 22.326 1.00 96.06 175 ASN A N 1
ATOM 1334 C CA . ASN A 1 175 ? -1.326 5.439 21.816 1.00 96.06 175 ASN A CA 1
ATOM 1335 C C . ASN A 1 175 ? -2.108 6.352 20.874 1.00 96.06 175 ASN A C 1
ATOM 1337 O O . ASN A 1 175 ? -2.859 5.882 20.026 1.00 96.06 175 ASN A O 1
ATOM 1341 N N . GLU A 1 176 ? -1.843 7.655 20.941 1.00 95.44 176 GLU A N 1
ATOM 1342 C CA . GLU A 1 176 ? -2.313 8.598 19.927 1.00 95.44 176 GLU A CA 1
ATOM 1343 C C . GLU A 1 176 ? -1.548 8.363 18.615 1.00 95.44 176 GLU A C 1
ATOM 1345 O O . GLU A 1 176 ? -0.438 8.863 18.409 1.00 95.44 176 GLU A O 1
ATOM 1350 N N . VAL A 1 177 ? -2.119 7.525 17.749 1.00 96.00 177 VAL A N 1
ATOM 1351 C CA . VAL A 1 177 ? -1.566 7.229 16.427 1.00 96.00 177 VAL A CA 1
ATOM 1352 C C . VAL A 1 177 ? -1.875 8.384 15.488 1.00 96.00 177 VAL A C 1
ATOM 1354 O O . VAL A 1 177 ? -3.033 8.723 15.258 1.00 96.00 177 VAL A O 1
ATOM 1357 N N . VAL A 1 178 ? -0.823 8.979 14.935 1.00 96.56 178 VAL A N 1
ATOM 1358 C CA . VAL A 1 178 ? -0.924 10.098 13.992 1.00 96.56 178 VAL A CA 1
ATOM 1359 C C . VAL A 1 178 ? -1.071 9.610 12.553 1.00 96.56 178 VAL A C 1
ATOM 1361 O O . VAL A 1 178 ? -1.656 10.294 11.714 1.00 96.56 178 VAL A O 1
ATOM 1364 N N . GLU A 1 179 ? -0.556 8.417 12.266 1.00 97.00 179 GLU A N 1
ATOM 1365 C CA . GLU A 1 179 ? -0.433 7.890 10.915 1.00 97.00 179 GLU A CA 1
ATOM 1366 C C . GLU A 1 179 ? -0.311 6.368 10.939 1.00 97.00 179 GLU A C 1
ATOM 1368 O O . GLU A 1 179 ? 0.322 5.798 11.830 1.00 97.00 179 GLU A O 1
ATOM 1373 N N . VAL A 1 180 ? -0.885 5.722 9.927 1.00 98.31 180 VAL A N 1
ATOM 1374 C CA . VAL A 1 180 ? -0.630 4.312 9.630 1.00 98.31 180 VAL A CA 1
ATOM 1375 C C . VAL A 1 180 ? -0.008 4.220 8.242 1.00 98.31 180 VAL A C 1
ATOM 1377 O O . VAL A 1 180 ? -0.588 4.707 7.268 1.00 98.31 180 VAL A O 1
ATOM 1380 N N . ARG A 1 181 ? 1.181 3.621 8.147 1.00 98.31 181 ARG A N 1
ATOM 1381 C CA . ARG A 1 181 ? 1.872 3.373 6.876 1.00 98.31 181 ARG A CA 1
ATOM 1382 C C . ARG A 1 181 ? 1.761 1.903 6.525 1.00 98.31 181 ARG A C 1
ATOM 1384 O O . ARG A 1 181 ? 1.961 1.049 7.378 1.00 98.31 181 ARG A O 1
ATOM 1391 N N . LEU A 1 182 ? 1.449 1.606 5.271 1.00 98.50 182 LEU A N 1
ATOM 1392 C CA . LEU A 1 182 ? 1.452 0.247 4.753 1.00 98.50 182 LEU A CA 1
ATOM 1393 C C . LEU A 1 182 ? 2.420 0.165 3.587 1.00 98.50 182 LEU A C 1
ATOM 1395 O O . LEU A 1 182 ? 2.210 0.837 2.585 1.00 98.50 182 LEU A O 1
ATOM 1399 N N . THR A 1 183 ? 3.448 -0.666 3.691 1.00 98.19 183 THR A N 1
ATOM 1400 C CA . THR A 1 183 ? 4.429 -0.852 2.617 1.00 98.19 183 THR A CA 1
ATOM 1401 C C . THR A 1 183 ? 4.358 -2.275 2.090 1.00 98.19 183 THR A C 1
ATOM 1403 O O . THR A 1 183 ? 4.599 -3.221 2.830 1.00 98.19 183 THR A O 1
ATOM 1406 N N . LEU A 1 184 ? 4.058 -2.442 0.807 1.00 98.19 184 LEU A N 1
ATOM 1407 C CA . LEU A 1 184 ? 4.173 -3.702 0.087 1.00 98.19 184 LEU A CA 1
ATOM 1408 C C . LEU A 1 184 ? 5.538 -3.765 -0.589 1.00 98.19 184 LEU A C 1
ATOM 1410 O O . LEU A 1 184 ? 5.811 -2.959 -1.479 1.00 98.19 184 LEU A O 1
ATOM 1414 N N . LYS A 1 185 ? 6.380 -4.725 -0.209 1.00 97.19 185 LYS A N 1
ATOM 1415 C CA . LYS A 1 185 ? 7.694 -4.936 -0.837 1.00 97.19 185 LYS A CA 1
ATOM 1416 C C . LYS A 1 185 ? 8.182 -6.369 -0.669 1.00 97.19 185 LYS A C 1
ATOM 1418 O O . LYS A 1 185 ? 7.749 -7.081 0.237 1.00 97.19 185 LYS A O 1
ATOM 1423 N N . ASN A 1 186 ? 9.111 -6.776 -1.531 1.00 95.94 186 ASN A N 1
ATOM 1424 C CA . ASN A 1 186 ? 9.884 -7.991 -1.295 1.00 95.94 186 ASN A CA 1
ATOM 1425 C C . ASN A 1 186 ? 10.832 -7.766 -0.110 1.00 95.94 186 ASN A C 1
ATOM 1427 O O . ASN A 1 186 ? 11.488 -6.723 -0.043 1.00 95.94 186 ASN A O 1
ATOM 1431 N N . SER A 1 187 ? 10.891 -8.707 0.832 1.00 93.94 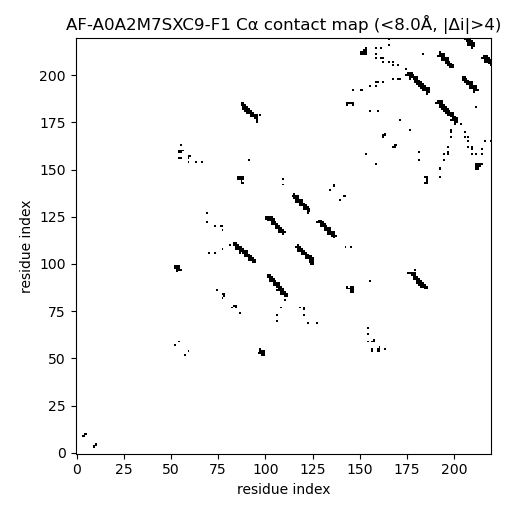187 SER A N 1
ATOM 1432 C CA . SER A 1 187 ? 11.739 -8.557 2.018 1.00 93.94 187 SER A CA 1
ATOM 1433 C C . SER A 1 187 ? 12.113 -9.885 2.677 1.00 93.94 187 SER A C 1
ATOM 1435 O O . SER A 1 187 ? 11.620 -10.953 2.307 1.00 93.94 187 SER A O 1
ATOM 1437 N N . ASP A 1 188 ? 13.002 -9.809 3.661 1.00 88.75 188 ASP A N 1
ATOM 1438 C CA . ASP A 1 188 ? 13.403 -10.927 4.507 1.00 88.75 188 ASP A CA 1
ATOM 1439 C C . ASP A 1 188 ? 12.214 -11.496 5.307 1.00 88.75 188 ASP A C 1
ATOM 1441 O O . ASP A 1 188 ? 11.210 -10.808 5.524 1.00 88.75 188 ASP A O 1
ATOM 1445 N N . PRO A 1 189 ? 12.280 -12.775 5.729 1.00 84.81 189 PRO A N 1
ATOM 1446 C CA . PRO A 1 189 ? 13.434 -13.687 5.645 1.00 84.81 189 PRO A CA 1
ATOM 1447 C C . PRO A 1 189 ? 13.521 -14.527 4.362 1.00 84.81 189 PRO A C 1
ATOM 1449 O O . PRO A 1 189 ? 14.503 -15.234 4.159 1.00 84.81 189 PRO A O 1
ATOM 1452 N N . LYS A 1 190 ? 12.488 -14.522 3.511 1.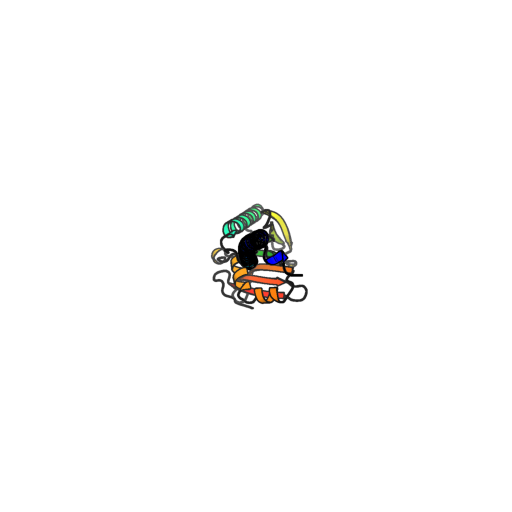00 87.19 190 LYS A N 1
ATOM 1453 C CA . LYS A 1 190 ? 12.408 -15.414 2.334 1.00 87.19 190 LYS A CA 1
ATOM 1454 C C . LYS A 1 190 ? 12.470 -14.687 0.994 1.00 87.19 190 LYS A C 1
ATOM 1456 O O . LYS A 1 190 ? 12.296 -15.324 -0.044 1.00 87.19 190 LYS A O 1
ATOM 1461 N N . ASN A 1 191 ? 12.687 -13.371 1.013 1.00 90.69 191 ASN A N 1
ATOM 1462 C CA . ASN A 1 191 ? 12.530 -12.502 -0.152 1.00 90.69 191 ASN A CA 1
ATOM 1463 C C . ASN A 1 191 ? 11.142 -12.663 -0.810 1.00 90.69 191 ASN A C 1
ATOM 1465 O O . ASN A 1 191 ? 11.011 -12.689 -2.033 1.00 90.69 191 ASN A O 1
ATOM 1469 N N . TRP A 1 192 ? 10.109 -12.851 0.015 1.00 94.50 192 TRP A N 1
ATOM 1470 C CA . TRP A 1 192 ? 8.714 -12.913 -0.423 1.00 94.50 192 TRP A CA 1
ATOM 1471 C C . TRP A 1 192 ? 8.076 -11.532 -0.356 1.00 94.50 192 TRP A C 1
ATOM 1473 O O . TRP A 1 192 ? 8.633 -10.599 0.225 1.00 94.50 192 TRP A O 1
ATOM 1483 N N . LEU A 1 193 ? 6.890 -11.424 -0.947 1.00 96.88 193 LEU A N 1
ATOM 1484 C CA . LEU A 1 193 ? 6.102 -10.208 -0.939 1.00 96.88 193 LEU A CA 1
ATOM 1485 C C . LEU A 1 193 ? 5.342 -10.067 0.386 1.00 96.88 193 LEU A C 1
ATOM 1487 O O . LEU A 1 193 ? 4.490 -10.898 0.711 1.00 96.88 193 LEU A O 1
ATOM 1491 N N . TYR A 1 194 ? 5.622 -8.993 1.119 1.00 97.69 194 TYR A N 1
ATOM 1492 C CA . TYR A 1 194 ? 5.014 -8.713 2.417 1.00 97.69 194 TYR A CA 1
ATOM 1493 C C . TYR A 1 194 ? 4.386 -7.325 2.457 1.00 97.69 194 TYR A C 1
ATOM 1495 O O . TYR A 1 194 ? 4.932 -6.378 1.890 1.00 97.69 194 TYR A O 1
ATOM 1503 N N . TRP A 1 195 ? 3.270 -7.216 3.173 1.00 98.19 195 TRP A N 1
ATOM 1504 C CA . TRP A 1 195 ? 2.763 -5.962 3.713 1.00 98.19 195 TRP A CA 1
ATOM 1505 C C . TRP A 1 195 ? 3.393 -5.707 5.082 1.00 98.19 195 TRP A C 1
ATOM 1507 O O . TRP A 1 195 ? 3.286 -6.541 5.976 1.00 98.19 195 TRP A O 1
ATOM 1517 N N . PHE A 1 196 ? 4.003 -4.544 5.247 1.00 98.06 196 PHE A N 1
ATOM 1518 C CA . PHE A 1 196 ? 4.464 -4.003 6.521 1.00 98.06 196 PHE A CA 1
ATOM 1519 C C . PHE A 1 196 ? 3.468 -2.940 6.958 1.00 98.06 196 PHE A C 1
ATOM 1521 O O . PHE A 1 196 ? 3.251 -1.994 6.205 1.00 98.06 196 PHE A O 1
ATOM 1528 N N . VAL A 1 197 ? 2.818 -3.123 8.105 1.00 98.50 197 VAL A N 1
ATOM 1529 C CA . VAL A 1 197 ? 1.822 -2.186 8.639 1.00 98.50 197 VAL A CA 1
ATOM 1530 C C . VAL A 1 197 ? 2.397 -1.491 9.866 1.00 98.50 197 VAL A C 1
ATOM 1532 O O . VAL A 1 197 ? 2.426 -2.074 10.948 1.00 98.50 197 VAL A O 1
ATOM 1535 N N . ASP A 1 198 ? 2.823 -0.245 9.684 1.00 98.19 198 ASP A N 1
ATOM 1536 C CA . ASP A 1 198 ? 3.422 0.596 10.714 1.00 98.19 198 ASP A CA 1
ATOM 1537 C C . ASP A 1 198 ? 2.388 1.543 11.318 1.00 98.19 198 ASP A C 1
ATOM 1539 O O . ASP A 1 198 ? 1.861 2.432 10.646 1.00 98.19 198 ASP A O 1
ATOM 1543 N N . TYR A 1 199 ? 2.147 1.410 12.614 1.00 98.12 199 TYR A N 1
ATOM 1544 C CA . TYR A 1 199 ? 1.384 2.361 13.410 1.00 98.12 199 TYR A CA 1
ATOM 1545 C C . TYR A 1 199 ? 2.349 3.365 14.029 1.00 98.12 199 TYR A C 1
ATOM 1547 O O . TYR A 1 199 ? 3.174 3.001 14.868 1.00 98.12 199 TYR A O 1
ATOM 1555 N N . VAL A 1 200 ? 2.241 4.633 13.638 1.00 97.69 200 VAL A N 1
ATOM 1556 C CA . VAL A 1 200 ? 3.140 5.701 14.085 1.00 97.69 200 VAL A CA 1
ATOM 1557 C C . VAL A 1 200 ? 2.428 6.566 15.116 1.00 97.69 200 VAL A C 1
ATOM 1559 O O . VAL A 1 200 ? 1.434 7.224 14.809 1.00 97.69 200 VAL A O 1
ATOM 1562 N N . SER A 1 201 ? 2.941 6.590 16.345 1.00 96.12 201 SER A N 1
ATOM 1563 C CA . SER A 1 201 ? 2.538 7.555 17.371 1.00 96.12 201 SER A CA 1
ATOM 1564 C C . SER A 1 201 ? 3.645 8.585 17.600 1.00 96.12 201 SER A C 1
ATOM 1566 O O . SER A 1 201 ? 4.712 8.528 16.991 1.00 96.12 201 SER A O 1
ATOM 1568 N N . LYS A 1 202 ? 3.404 9.549 18.493 1.00 92.44 202 LYS A N 1
ATOM 1569 C CA . LYS A 1 202 ? 4.395 10.585 18.821 1.00 92.44 202 LYS A CA 1
ATOM 1570 C C . LYS A 1 202 ? 5.715 10.019 19.366 1.00 92.44 202 LYS A C 1
ATOM 1572 O O . LYS A 1 202 ? 6.767 10.588 19.098 1.00 92.44 202 LYS A O 1
ATOM 1577 N N . ASN A 1 203 ? 5.646 8.940 20.148 1.00 92.06 203 ASN A N 1
ATOM 1578 C CA . ASN A 1 203 ? 6.792 8.412 20.898 1.00 92.06 203 ASN A CA 1
ATOM 1579 C C . ASN A 1 203 ? 7.104 6.944 20.588 1.00 92.06 203 ASN A C 1
ATOM 1581 O O . ASN A 1 203 ? 8.175 6.473 20.952 1.00 92.06 203 ASN A O 1
ATOM 1585 N N . ASN A 1 204 ? 6.176 6.221 19.959 1.00 94.94 204 ASN A N 1
ATOM 1586 C CA . ASN A 1 204 ? 6.274 4.785 19.735 1.00 94.94 204 ASN A CA 1
ATOM 1587 C C . ASN A 1 204 ? 5.921 4.449 18.285 1.00 94.94 204 ASN A C 1
ATOM 1589 O O . ASN A 1 204 ? 5.184 5.173 17.613 1.00 94.94 204 ASN A O 1
ATOM 1593 N N . MET A 1 205 ? 6.390 3.292 17.839 1.00 95.94 205 MET A N 1
ATOM 1594 C CA . MET A 1 205 ? 5.991 2.681 16.580 1.00 95.94 205 MET A CA 1
ATOM 1595 C C . MET A 1 205 ? 5.701 1.205 16.826 1.00 95.94 205 MET A C 1
ATOM 1597 O O . MET A 1 205 ? 6.340 0.582 17.675 1.00 95.94 205 MET A O 1
ATOM 1601 N N . LYS A 1 206 ? 4.739 0.657 16.088 1.00 96.94 206 LYS A N 1
ATOM 1602 C CA . LYS A 1 206 ? 4.509 -0.783 16.008 1.00 96.94 206 LYS A CA 1
ATOM 1603 C C . LYS A 1 206 ? 4.426 -1.196 14.549 1.00 96.94 206 LYS A C 1
ATOM 1605 O O . LYS A 1 206 ? 3.612 -0.633 13.828 1.00 96.94 206 LYS A O 1
ATOM 1610 N N . GLU A 1 207 ? 5.222 -2.178 14.157 1.00 97.88 207 GLU A N 1
ATOM 1611 C CA . GLU A 1 207 ? 5.192 -2.784 12.826 1.00 97.88 207 GLU A CA 1
ATOM 1612 C C . GLU A 1 207 ? 4.539 -4.167 12.923 1.00 97.88 207 GLU A C 1
ATOM 1614 O O . GLU A 1 207 ? 4.803 -4.920 13.857 1.00 97.88 207 GLU A O 1
ATOM 1619 N N . ILE A 1 208 ? 3.677 -4.506 11.966 1.00 98.12 208 ILE A N 1
ATOM 1620 C CA . ILE A 1 208 ? 3.149 -5.863 11.794 1.00 98.12 208 ILE A CA 1
ATOM 1621 C C . ILE A 1 208 ? 3.431 -6.305 10.359 1.00 98.12 208 ILE A C 1
ATOM 1623 O O . ILE A 1 208 ? 2.968 -5.669 9.410 1.00 98.12 208 ILE A O 1
ATOM 1627 N N . GLN A 1 209 ? 4.158 -7.412 10.199 1.00 97.88 209 GLN A N 1
ATOM 1628 C CA . GLN A 1 209 ? 4.521 -7.963 8.891 1.00 97.88 209 GLN A CA 1
ATOM 1629 C C . GLN A 1 209 ? 3.563 -9.089 8.485 1.00 97.88 209 GLN A C 1
ATOM 1631 O O . GLN A 1 209 ? 3.370 -10.055 9.227 1.00 97.88 209 GLN A O 1
ATOM 1636 N N . ILE A 1 210 ? 2.994 -8.996 7.281 1.00 98.06 210 ILE A N 1
ATOM 1637 C CA . ILE A 1 210 ? 1.943 -9.884 6.767 1.00 98.06 210 ILE A CA 1
ATOM 1638 C C . ILE A 1 210 ? 2.321 -10.391 5.374 1.00 98.06 210 ILE A C 1
ATOM 1640 O O . ILE A 1 210 ? 2.633 -9.610 4.480 1.00 98.06 210 ILE A O 1
ATOM 1644 N N . ASP A 1 211 ? 2.252 -11.701 5.155 1.00 97.19 211 ASP A N 1
ATOM 1645 C CA . ASP A 1 211 ? 2.423 -12.319 3.836 1.00 97.19 211 ASP A CA 1
ATOM 1646 C C . ASP A 1 211 ? 1.317 -11.864 2.870 1.00 97.19 211 ASP A C 1
ATOM 1648 O O . ASP A 1 211 ? 0.128 -12.103 3.100 1.00 97.19 211 ASP A O 1
ATOM 1652 N N . ALA A 1 212 ? 1.700 -11.217 1.765 1.00 97.19 212 ALA A N 1
ATOM 1653 C CA . ALA A 1 212 ? 0.756 -10.617 0.822 1.00 97.19 212 ALA A CA 1
ATOM 1654 C C . ALA A 1 212 ? -0.053 -11.647 0.012 1.00 97.19 212 ALA A C 1
ATOM 1656 O O . ALA A 1 212 ? -1.043 -11.283 -0.632 1.00 97.19 212 ALA A O 1
ATOM 1657 N N . SER A 1 213 ? 0.355 -12.919 0.036 1.00 95.62 213 SER A N 1
ATOM 1658 C CA . SER A 1 213 ? -0.274 -14.004 -0.714 1.00 95.62 213 SER A CA 1
ATOM 1659 C C . SER A 1 213 ? -1.320 -14.768 0.097 1.00 95.62 213 SER A C 1
ATOM 1661 O O . SER A 1 213 ? -2.261 -15.308 -0.483 1.00 95.62 213 SER A O 1
ATOM 1663 N N . ASN A 1 214 ? -1.172 -14.845 1.421 1.00 94.94 214 ASN A N 1
ATOM 1664 C CA . ASN A 1 214 ? -2.030 -15.685 2.264 1.00 94.94 214 ASN A CA 1
ATOM 1665 C C . ASN A 1 214 ? -2.494 -15.024 3.573 1.00 94.94 214 ASN A C 1
ATOM 1667 O O . ASN A 1 214 ? -3.362 -15.577 4.242 1.00 94.94 214 ASN A O 1
ATOM 1671 N N . GLY A 1 215 ? -1.960 -13.855 3.933 1.00 96.12 215 GLY A N 1
ATOM 1672 C CA . GLY A 1 215 ? -2.373 -13.112 5.125 1.00 96.12 215 GLY A CA 1
ATOM 1673 C C . GLY A 1 215 ? -1.790 -13.610 6.440 1.00 96.12 215 GLY A C 1
ATOM 1674 O O . GLY A 1 215 ? -2.220 -13.155 7.497 1.00 96.12 215 GLY A O 1
ATOM 1675 N N . SER A 1 216 ? -0.822 -14.524 6.400 1.00 96.31 216 SER A N 1
ATOM 1676 C CA . SER A 1 216 ? -0.132 -14.992 7.601 1.00 96.31 216 SER A CA 1
ATOM 1677 C C . SER A 1 216 ? 0.735 -13.880 8.181 1.00 96.31 216 SER A C 1
ATOM 1679 O O . SER A 1 216 ? 1.496 -13.238 7.455 1.00 96.31 216 SER A O 1
ATOM 1681 N N . VAL A 1 217 ? 0.651 -13.679 9.494 1.00 95.88 217 VAL A N 1
ATOM 1682 C CA . VAL A 1 217 ? 1.518 -12.742 10.217 1.00 95.88 217 VAL A CA 1
ATOM 1683 C C . VAL A 1 217 ? 2.871 -13.404 10.472 1.00 95.88 217 VAL A C 1
ATOM 1685 O O . VAL A 1 217 ? 2.923 -14.540 10.940 1.00 95.88 217 VAL A O 1
ATOM 1688 N N . VAL A 1 218 ? 3.954 -12.703 10.139 1.00 89.06 218 VAL A N 1
ATOM 1689 C CA . VAL A 1 218 ? 5.332 -13.221 10.205 1.00 89.06 218 VAL A CA 1
ATOM 1690 C C . VAL A 1 218 ? 6.112 -12.608 11.369 1.00 89.06 218 VAL A C 1
ATOM 1692 O O . VAL A 1 218 ? 6.893 -13.312 12.005 1.00 89.06 218 VAL A O 1
ATOM 1695 N N . VAL A 1 219 ? 5.875 -11.328 11.671 1.00 77.75 219 VAL A N 1
ATOM 1696 C CA . VAL A 1 219 ? 6.505 -10.570 12.767 1.00 77.75 219 VAL A CA 1
ATOM 1697 C C . VAL A 1 219 ? 5.454 -9.662 13.420 1.00 77.75 219 VAL A C 1
ATOM 1699 O O . VAL A 1 219 ? 4.562 -9.165 12.722 1.00 77.75 219 VAL A O 1
ATOM 1702 N N . GLN A 1 220 ? 5.544 -9.494 14.745 1.00 63.31 220 GLN A N 1
ATOM 1703 C CA . GLN A 1 220 ? 4.663 -8.675 15.594 1.00 63.31 220 GLN A CA 1
ATOM 1704 C C . GLN A 1 220 ? 5.459 -7.815 16.575 1.00 63.31 220 GLN A C 1
ATOM 1706 O O . GLN A 1 220 ? 6.546 -8.281 16.989 1.00 63.31 220 GLN A O 1
#

Solvent-accessible surface area (backbone atoms only — not comparable to full-atom values): 12009 Å² total; per-residue (Å²): 144,62,76,70,70,73,39,71,69,49,52,52,53,53,53,51,50,51,51,52,50,50,53,51,52,54,53,50,54,53,50,52,51,50,52,50,51,52,48,53,52,52,50,53,60,65,64,55,67,79,75,74,74,21,52,76,75,53,69,55,69,79,50,44,67,58,52,54,49,52,50,51,53,42,53,52,59,42,41,74,78,39,76,67,47,33,52,24,36,39,40,35,43,32,50,49,80,34,54,67,55,53,38,37,41,32,40,32,25,42,30,93,84,49,87,56,41,30,44,36,33,37,30,33,52,66,74,70,52,70,51,77,48,78,42,49,21,91,83,58,89,48,90,63,60,66,61,62,69,91,43,59,66,52,55,72,43,45,51,48,40,52,36,36,76,68,54,42,47,60,47,53,75,75,36,73,41,64,30,34,38,36,38,37,33,59,37,83,95,76,66,45,53,27,34,36,41,34,43,34,34,92,90,50,73,49,58,31,33,26,36,21,61,77,65,49,75,77,48,113

Nearest PDB structures (foldseek):
  4r9z-assembly1_A  TM=2.971E-01  e=3.617E-01  Mycobacterium avium subsp. paratuberculosis K-10
  7rto-assembly1_C  TM=3.938E-01  e=8.390E-01  Bluetongue virus (serotype 1 / isolate South Africa)
  7rto-assembly1_B  TM=4.271E-01  e=1.314E+00  Bluetongue virus (serotype 1 / isolate South Africa)
  1c8u-assembly1_B  TM=2.915E-01  e=2.436E+00  Escherichia coli

Radius of gyration: 32.42 Å; Cα contacts (8 Å, |Δi|>4): 346; chains: 1; bounding box: 98×41×81 Å

Organism: NCBI:txid1974502

Mean predicted aligned error: 11.91 Å

Foldseek 3Di:
DCVVVPPVVNVVVVVVVVVVVVVVVVVVVVVVVVVVVVVVVVVVVVPPPPPQDALQPDDQCPCVVVVVVLVVVVLVVVVVVPPQWFFAKKKWKAFLRRHPLATKIKTWTDHPPDQFWIWIWIARSNPRDIDIDTDGLVRDVHDGDGDDVQQQQGDVSNLVNLVCVVCPVVCSVVAVFGIWMWMWHQDDDVSATWIWIWGDGPPDIDIWIARSRPGDTDDD

Secondary structure (DSSP, 8-state):
--GGGGSHHHHHHHHHHHHHHHHHHHHHHHHHHHHHHHHHHHHHHHHS-----BTTTS-GGGGHHHHHHHHHHHHHHHHTT-TT-EEEEEEEEEETT-BTT-SEEEEEEE-SS-SSEEEEEEEETTT--EEEEEEEGGGTT-SPPPPPGGG--S-HHHHHHHHIIIIIHHHHHHS-EEEEEEEEEEETTTTEEEEEEEEEESS-EEEEEEETTT--EEE-

Sequence (220 aa):
MLDFLKKPIFIIILAAALVVAGIWAYISNRNQAKEAEQKAESEKKATEAVKISNLTNIDSSSLNENITSQASVADGKAAEVDKKFQLIAVEVKLPGSLDTGSGETTYVYASSADKINNWVITVSNTTGKFVRARVPKEDYIGGLGAISRDYWKLNYIAALQIAEKNGGLDFRNSNEVVEVRLTLKNSDPKNWLYWFVDYVSKNNMKEIQIDASNGSVVVQ

pLDDT: mean 87.43, std 14.3, range [39.81, 98.5]